Protein AF-E3LNM8-F1 (afdb_monomer_lite)

InterPro domains:
  IPR019430 7TM GPCR, serpentine receptor class x (Srx) [PF10328] (69-218)

Organism: Caenorhabditis remanei (NCBI:txid31234)

Secondary structure (DSSP, 8-state):
-HHHHHHHHHHHHHHHHHHHHHHHHHHHHHH-GGG-SHHHHHHHHHHHHHHHHHHHIIIIIHHHHHTT--HHHHHHHHHHHTTTTSHHHHHTT---EEETTTTEEE--SSHHHHHHIIIIIIIHHHHHHHHHHHHHHHHHHHHHHHHHHHTT---TTHHHHHHHHHHHHHHHHHHHHHHHHHHHHHHIIIIIGGG---HHHHHHHTHHHHHHHHHS--

Foldseek 3Di:
DVVLLVLLVLLLVLLVLLLVVLVVLLVCLVVDPVLPPPVSVVSNVLSVLLNLVSVCSNPPQSVCSNVVPDQVVNQVSVCVSVVVQCVVCVVVVQTFTQDNVLLATDTPPDPVSLVCCCVSHLVVLLVVLVVLLVVLVVVLVVLVVVVVVVVPDDDPVVPVVVVVVVVVNVVSVLSNVLSVLVNQLSCLQSPVLVVDPDSVVSNVSHVVSVSNSSRVSD

Sequence (218 aa):
MEDATIIAFILAVISFLGVVFNWTVVIANRQITTSKHSFGILTANQALGDALYSTIFLFYVCPMIHFVTNTYRLASVVNITSLSLTFVDYYVGCSLNWYSELFLFNFPSTTFCQIVAFYADFCKYLVFILLVIIIDVATVFRVHQLRNRIQSSTTVSDKKAAAQRAREMSFLKQTCVQGGIFTCELITYFILSPMIENAWILFFCTSFAWVSVHSLDG

pLDDT: mean 85.78, std 10.26, range [55.0, 97.75]

Structure (mmCIF, N/CA/C/O backbone):
data_AF-E3LNM8-F1
#
_entry.id   AF-E3LNM8-F1
#
loop_
_atom_site.group_PDB
_atom_site.id
_atom_site.type_symbol
_atom_site.label_atom_id
_atom_site.label_alt_id
_atom_site.label_comp_id
_atom_site.label_asym_id
_atom_site.label_entity_id
_atom_site.label_seq_id
_atom_site.pdbx_PDB_ins_code
_atom_site.Cartn_x
_atom_site.Cartn_y
_atom_site.Cartn_z
_atom_site.occupancy
_atom_site.B_iso_or_equiv
_atom_site.auth_seq_id
_atom_site.auth_comp_id
_atom_site.auth_asym_id
_atom_site.auth_atom_id
_atom_site.pdbx_PDB_model_num
ATOM 1 N N . MET A 1 1 ? 5.302 -10.726 -23.132 1.00 60.94 1 MET A N 1
ATOM 2 C CA . MET A 1 1 ? 3.829 -10.598 -23.285 1.00 60.94 1 MET A CA 1
ATOM 3 C C . MET A 1 1 ? 3.100 -11.567 -22.360 1.00 60.94 1 MET A C 1
ATOM 5 O O . MET A 1 1 ? 2.166 -11.150 -21.687 1.00 60.94 1 MET A O 1
ATOM 9 N N . GLU A 1 2 ? 3.553 -12.822 -22.272 1.00 84.31 2 GLU A N 1
ATOM 10 C CA . GLU A 1 2 ? 3.021 -13.814 -21.327 1.00 84.31 2 GLU A CA 1
ATOM 11 C C . GLU A 1 2 ? 3.209 -13.386 -19.860 1.00 84.31 2 GLU A C 1
ATOM 13 O O . GLU A 1 2 ? 2.217 -13.227 -19.154 1.00 84.31 2 GLU A O 1
ATOM 18 N N . ASP A 1 3 ? 4.432 -13.033 -19.443 1.00 88.50 3 ASP A N 1
ATOM 19 C CA . ASP A 1 3 ? 4.699 -12.606 -18.057 1.00 88.50 3 ASP A CA 1
ATOM 20 C C . ASP A 1 3 ? 3.897 -11.369 -17.639 1.00 88.50 3 ASP A C 1
ATOM 22 O O . ASP A 1 3 ? 3.275 -11.358 -16.582 1.00 88.50 3 ASP A O 1
ATOM 26 N N . ALA A 1 4 ? 3.827 -10.345 -18.498 1.00 87.69 4 ALA A N 1
ATOM 27 C CA . ALA A 1 4 ? 3.029 -9.144 -18.238 1.00 87.69 4 ALA A CA 1
ATOM 28 C C . ALA A 1 4 ? 1.541 -9.468 -18.020 1.00 87.69 4 ALA A C 1
ATOM 30 O O . ALA A 1 4 ? 0.882 -8.838 -17.195 1.00 87.69 4 ALA A O 1
ATOM 31 N N . THR A 1 5 ? 1.017 -10.475 -18.726 1.00 91.31 5 THR A N 1
ATOM 32 C CA . THR A 1 5 ? -0.360 -10.951 -18.550 1.00 91.31 5 THR A CA 1
ATOM 33 C C . THR A 1 5 ? -0.528 -11.671 -17.218 1.00 91.31 5 THR A C 1
ATOM 35 O O . THR A 1 5 ? -1.492 -11.401 -16.505 1.00 91.31 5 THR A O 1
ATOM 38 N N . ILE A 1 6 ? 0.420 -12.534 -16.850 1.00 94.56 6 ILE A N 1
ATOM 39 C CA . ILE A 1 6 ? 0.401 -13.256 -15.572 1.00 94.56 6 ILE A CA 1
ATOM 40 C C . ILE A 1 6 ? 0.488 -12.270 -14.400 1.00 94.56 6 ILE A C 1
ATOM 42 O O . ILE A 1 6 ? -0.310 -12.346 -13.471 1.00 94.56 6 ILE A O 1
ATOM 46 N N . ILE A 1 7 ? 1.402 -11.305 -14.461 1.00 94.44 7 ILE A N 1
ATOM 47 C CA . ILE A 1 7 ? 1.593 -10.279 -13.431 1.00 94.44 7 ILE A CA 1
ATOM 48 C C . ILE A 1 7 ? 0.344 -9.418 -13.280 1.00 94.44 7 ILE A C 1
ATOM 50 O O . ILE A 1 7 ? -0.155 -9.254 -12.168 1.00 94.44 7 ILE A O 1
ATOM 54 N N . ALA A 1 8 ? -0.186 -8.901 -14.392 1.00 93.69 8 ALA A N 1
ATOM 55 C CA . ALA A 1 8 ? -1.412 -8.115 -14.378 1.00 93.69 8 ALA A CA 1
ATOM 56 C C . ALA A 1 8 ? -2.582 -8.916 -13.798 1.00 93.69 8 ALA A C 1
ATOM 58 O O . ALA A 1 8 ? -3.376 -8.366 -13.041 1.00 93.69 8 ALA A O 1
ATOM 59 N N . PHE A 1 9 ? -2.673 -10.211 -14.106 1.00 95.75 9 PHE A N 1
ATOM 60 C CA . PHE A 1 9 ? -3.695 -11.088 -13.549 1.00 95.75 9 PHE A CA 1
ATOM 61 C C . PHE A 1 9 ? -3.523 -11.304 -12.039 1.00 95.75 9 PHE A C 1
ATOM 63 O O . PHE A 1 9 ? -4.492 -11.154 -11.298 1.00 95.75 9 PHE A O 1
ATOM 70 N N . ILE A 1 10 ? -2.308 -11.592 -11.559 1.00 97.25 10 ILE A N 1
ATOM 71 C CA . ILE A 1 10 ? -2.025 -11.756 -10.123 1.00 97.25 10 ILE A CA 1
ATOM 72 C C . ILE A 1 10 ? -2.376 -10.474 -9.362 1.00 97.25 10 ILE A C 1
ATOM 74 O O . ILE A 1 10 ? -3.087 -10.534 -8.358 1.00 97.25 10 ILE A O 1
ATOM 78 N N . LEU A 1 11 ? -1.921 -9.320 -9.861 1.00 96.38 11 LEU A N 1
ATOM 79 C CA . LEU A 1 11 ? -2.229 -8.020 -9.269 1.00 96.38 11 LEU A CA 1
ATOM 80 C C . LEU A 1 11 ? -3.736 -7.726 -9.309 1.00 96.38 11 LEU A C 1
ATOM 82 O O . LEU A 1 11 ? -4.294 -7.271 -8.316 1.00 96.38 11 LEU A O 1
ATOM 86 N N . ALA A 1 12 ? -4.428 -8.068 -10.399 1.00 96.81 12 ALA A N 1
ATOM 87 C CA . ALA A 1 12 ? -5.873 -7.893 -10.496 1.00 96.81 12 ALA A CA 1
ATOM 88 C C . ALA A 1 12 ? -6.631 -8.750 -9.473 1.00 96.81 12 ALA A C 1
ATOM 90 O O . ALA A 1 12 ? -7.591 -8.271 -8.876 1.00 96.81 12 ALA A O 1
ATOM 91 N N . VAL A 1 13 ? -6.200 -9.992 -9.225 1.00 97.75 13 VAL A N 1
ATOM 92 C CA . VAL A 1 13 ? -6.828 -10.862 -8.218 1.00 97.75 13 VAL A CA 1
ATOM 93 C C . VAL A 1 13 ? -6.693 -10.265 -6.819 1.00 97.75 13 VAL A C 1
ATOM 95 O O . VAL A 1 13 ? -7.694 -10.147 -6.112 1.00 97.75 13 VAL A O 1
ATOM 98 N N . ILE A 1 14 ? -5.488 -9.850 -6.419 1.00 97.50 14 ILE A N 1
ATOM 99 C CA . ILE A 1 14 ? -5.285 -9.273 -5.084 1.00 97.50 14 ILE A CA 1
ATOM 100 C C . ILE A 1 14 ? -6.006 -7.926 -4.939 1.00 97.50 14 ILE A C 1
ATOM 102 O O . ILE A 1 14 ? -6.677 -7.700 -3.936 1.00 97.50 14 ILE A O 1
ATOM 106 N N . SER A 1 15 ? -5.993 -7.078 -5.971 1.00 96.88 15 SER A N 1
ATOM 107 C CA . SER A 1 15 ? -6.734 -5.814 -5.962 1.00 96.88 15 SER A CA 1
ATOM 108 C C . SER A 1 15 ? -8.248 -6.018 -5.957 1.00 96.88 15 SER A C 1
ATOM 110 O O . SER A 1 15 ? -8.960 -5.244 -5.326 1.00 96.88 15 SER A O 1
ATOM 112 N N . PHE A 1 16 ? -8.769 -7.069 -6.595 1.00 97.44 16 PHE A N 1
ATOM 113 C CA . PHE A 1 16 ? -10.184 -7.424 -6.495 1.00 97.44 16 PHE A CA 1
ATOM 114 C C . PHE A 1 16 ? -10.577 -7.790 -5.061 1.00 97.44 16 PHE A C 1
ATOM 116 O O . PHE A 1 16 ? -11.597 -7.304 -4.571 1.00 97.44 16 PHE A O 1
ATOM 123 N N . LEU A 1 17 ? -9.753 -8.579 -4.363 1.00 97.00 17 LEU A N 1
ATOM 124 C CA . LEU A 1 17 ? -9.962 -8.845 -2.936 1.00 97.00 17 LEU A CA 1
ATOM 125 C C . LEU A 1 17 ? -9.938 -7.544 -2.126 1.00 97.00 17 LEU A C 1
ATOM 127 O O . LEU A 1 17 ? -10.844 -7.317 -1.327 1.00 97.00 17 LEU A O 1
ATOM 131 N N . GLY A 1 18 ? -8.984 -6.654 -2.412 1.00 96.06 18 GLY A N 1
ATOM 132 C CA . GLY A 1 18 ? -8.902 -5.332 -1.791 1.00 96.06 18 GLY A CA 1
ATOM 133 C C . GLY A 1 18 ? -10.145 -4.474 -2.003 1.00 96.06 18 GLY A C 1
ATOM 134 O O . GLY A 1 18 ? -10.631 -3.858 -1.058 1.00 96.06 18 GLY A O 1
ATOM 135 N N . VAL A 1 19 ? -10.722 -4.478 -3.207 1.00 96.50 19 VAL A N 1
ATOM 136 C CA . VAL A 1 19 ? -12.007 -3.820 -3.488 1.00 96.50 19 VAL A CA 1
ATOM 137 C C . VAL A 1 19 ? -13.110 -4.431 -2.625 1.00 96.50 19 VAL A C 1
ATOM 139 O O . VAL A 1 19 ? -13.845 -3.696 -1.970 1.00 96.50 19 VAL A O 1
ATOM 142 N N . VAL A 1 20 ? -13.230 -5.759 -2.589 1.00 96.56 20 VAL A N 1
ATOM 143 C CA . VAL A 1 20 ? -14.299 -6.441 -1.845 1.00 96.56 20 VAL A CA 1
ATOM 144 C C . VAL A 1 20 ? -14.197 -6.172 -0.343 1.00 96.56 20 VAL A C 1
ATOM 146 O O . VAL A 1 20 ? -15.185 -5.748 0.260 1.00 96.56 20 VAL A O 1
ATOM 149 N N . PHE A 1 21 ? -13.034 -6.390 0.270 1.00 95.50 21 PHE A N 1
ATOM 150 C CA . PHE A 1 21 ? -12.854 -6.258 1.717 1.00 95.50 21 PHE A CA 1
ATOM 151 C C . PHE A 1 21 ? -13.002 -4.806 2.168 1.00 95.50 21 PHE A C 1
ATOM 153 O O . PHE A 1 21 ? -13.872 -4.495 2.987 1.00 95.50 21 PHE A O 1
ATOM 160 N N . ASN A 1 22 ? -12.255 -3.888 1.557 1.00 95.69 22 ASN A N 1
ATOM 161 C CA . ASN A 1 22 ? -12.214 -2.509 2.021 1.00 95.69 22 ASN A CA 1
ATOM 162 C C . ASN A 1 22 ? -13.529 -1.753 1.767 1.00 95.69 22 ASN A C 1
ATOM 164 O O . ASN A 1 22 ? -14.013 -1.041 2.652 1.00 95.69 22 ASN A O 1
ATOM 168 N N . TRP A 1 23 ? -14.198 -1.950 0.619 1.00 96.44 23 TRP A N 1
ATOM 169 C CA . TRP A 1 23 ? -15.530 -1.358 0.425 1.00 96.44 23 TRP A CA 1
ATOM 170 C C . TRP A 1 23 ? -16.567 -1.945 1.382 1.00 96.44 23 TRP A C 1
ATOM 172 O O . TRP A 1 23 ? -17.441 -1.207 1.845 1.00 96.44 23 TRP A O 1
ATOM 182 N N . THR A 1 24 ? -16.466 -3.234 1.723 1.00 95.50 24 THR A N 1
ATOM 183 C CA . THR A 1 24 ? -17.349 -3.848 2.724 1.00 95.50 24 THR A CA 1
ATOM 184 C C . THR A 1 24 ? -17.190 -3.164 4.078 1.00 95.50 24 THR A C 1
ATOM 186 O O . THR A 1 24 ? -18.200 -2.800 4.678 1.00 95.50 24 THR A O 1
ATOM 189 N N . VAL A 1 25 ? -15.961 -2.892 4.530 1.00 93.62 25 VAL A N 1
ATOM 190 C CA . VAL A 1 25 ? -15.699 -2.145 5.775 1.00 93.62 25 VAL A CA 1
ATOM 191 C C . VAL A 1 25 ? -16.302 -0.740 5.724 1.00 93.62 25 VAL A C 1
ATOM 193 O O . VAL A 1 25 ? -17.004 -0.329 6.652 1.00 93.62 25 VAL A O 1
ATOM 196 N N . VAL A 1 26 ? -16.100 -0.010 4.622 1.00 94.75 26 VAL A N 1
ATOM 197 C CA . VAL A 1 26 ? -16.646 1.346 4.438 1.00 94.75 26 VAL A CA 1
ATOM 198 C C . VAL A 1 26 ? -18.178 1.344 4.495 1.00 94.75 26 VAL A C 1
ATOM 200 O O . VAL A 1 26 ? -18.782 2.183 5.172 1.00 94.75 26 VAL A O 1
ATOM 203 N N . ILE A 1 27 ? -18.826 0.404 3.803 1.00 94.75 27 ILE A N 1
ATOM 204 C CA . ILE A 1 27 ? -20.288 0.273 3.775 1.00 94.75 27 ILE A CA 1
ATOM 205 C C . ILE A 1 27 ? -20.811 -0.151 5.150 1.00 94.75 27 ILE A C 1
ATOM 207 O O . ILE A 1 27 ? -21.747 0.468 5.665 1.00 94.75 27 ILE A O 1
ATOM 211 N N . ALA A 1 28 ? -20.184 -1.148 5.776 1.00 93.38 28 ALA A N 1
ATOM 212 C CA . ALA A 1 28 ? -20.553 -1.633 7.099 1.00 93.38 28 ALA A CA 1
ATOM 213 C C . ALA A 1 28 ? -20.464 -0.513 8.141 1.00 93.38 28 ALA A C 1
ATOM 215 O O . ALA A 1 28 ? -21.412 -0.313 8.897 1.00 93.38 28 ALA A O 1
ATOM 216 N N . ASN A 1 29 ? -19.399 0.295 8.132 1.00 92.69 29 ASN A N 1
ATOM 217 C CA . ASN A 1 29 ? -19.269 1.412 9.067 1.00 92.69 29 ASN A CA 1
ATOM 218 C C . ASN A 1 29 ? -20.336 2.506 8.863 1.00 92.69 29 ASN A C 1
ATOM 220 O O . ASN A 1 29 ? -20.742 3.176 9.813 1.00 92.69 29 ASN A O 1
ATOM 224 N N . ARG A 1 30 ? -20.833 2.693 7.631 1.00 91.19 30 ARG A N 1
ATOM 225 C CA . ARG A 1 30 ? -21.946 3.620 7.355 1.00 91.19 30 ARG A CA 1
ATOM 226 C C . ARG A 1 30 ? -23.277 3.099 7.897 1.00 91.19 30 ARG A C 1
ATOM 228 O O . ARG A 1 30 ? -24.080 3.898 8.386 1.00 91.19 30 ARG A O 1
ATOM 235 N N . GLN A 1 31 ? -23.502 1.789 7.806 1.00 92.88 31 GLN A N 1
ATOM 236 C CA . GLN A 1 31 ? -24.751 1.130 8.196 1.00 92.88 31 GLN A CA 1
ATOM 237 C C . GLN A 1 31 ? -24.831 0.844 9.703 1.00 92.88 31 GLN A C 1
ATOM 239 O O . GLN A 1 31 ? -25.901 0.958 10.302 1.00 92.88 31 GLN A O 1
ATOM 244 N N . ILE A 1 32 ? -23.709 0.500 10.336 1.00 89.69 32 ILE A N 1
ATOM 245 C CA . ILE A 1 32 ? -23.653 0.090 11.738 1.00 89.69 32 ILE A CA 1
ATOM 246 C C . ILE A 1 32 ? -23.506 1.331 12.625 1.00 89.69 32 ILE A C 1
ATOM 248 O O . ILE A 1 32 ? -22.479 1.996 12.667 1.00 89.69 32 ILE A O 1
ATOM 252 N N . THR A 1 33 ? -24.539 1.662 13.396 1.00 86.12 33 THR A N 1
ATOM 253 C CA . THR A 1 33 ? -24.513 2.855 14.263 1.00 86.12 33 THR A CA 1
ATOM 254 C C . THR A 1 33 ? -23.502 2.748 15.406 1.00 86.12 33 THR A C 1
ATOM 256 O O . THR A 1 33 ? -22.956 3.762 15.837 1.00 86.12 33 THR A O 1
ATOM 259 N N . THR A 1 34 ? -23.206 1.537 15.883 1.00 82.94 34 THR A N 1
ATOM 260 C CA . THR A 1 34 ? -22.260 1.292 16.985 1.00 82.94 34 THR A CA 1
ATOM 261 C C . THR A 1 34 ? -20.789 1.450 16.585 1.00 82.94 34 THR A C 1
ATOM 263 O O . THR A 1 34 ? -19.941 1.597 17.467 1.00 82.94 34 THR 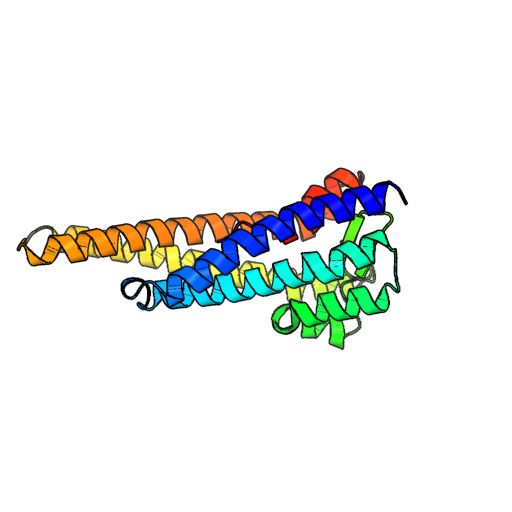A O 1
ATOM 266 N N . SER A 1 35 ? -20.461 1.472 15.289 1.00 81.56 35 SER A N 1
ATOM 267 C CA . SER A 1 35 ? 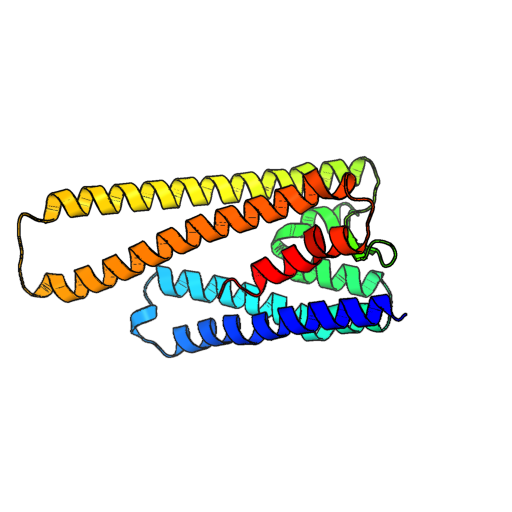-19.091 1.680 14.806 1.00 81.56 35 SER A CA 1
ATOM 268 C C . SER A 1 35 ? -18.720 3.162 14.661 1.00 81.56 35 SER A C 1
ATOM 270 O O . SER A 1 35 ? -17.553 3.481 14.489 1.00 81.56 35 SER A O 1
ATOM 272 N N . LYS A 1 36 ? -19.663 4.098 14.851 1.00 85.94 36 LYS A N 1
ATOM 273 C CA . LYS A 1 36 ? -19.438 5.556 14.728 1.00 85.94 36 LYS A CA 1
ATOM 274 C C . LYS A 1 36 ? -18.672 6.203 15.895 1.00 85.94 36 LYS A C 1
ATOM 276 O O . LYS A 1 36 ? -18.761 7.409 16.106 1.00 85.94 36 LYS A O 1
ATOM 281 N N . HIS A 1 37 ? -17.945 5.413 16.675 1.00 83.44 37 HIS A N 1
ATOM 282 C CA . HIS A 1 37 ? -16.987 5.922 17.654 1.00 83.44 37 HIS A CA 1
ATOM 283 C C . HIS A 1 37 ? -15.659 6.248 16.949 1.00 83.44 37 HIS A C 1
ATOM 285 O O . HIS A 1 37 ? -15.438 5.818 15.818 1.00 83.44 37 HIS A O 1
ATOM 291 N N . SER A 1 38 ? -14.766 6.997 17.603 1.00 84.25 38 SER A N 1
ATOM 292 C CA . SER A 1 38 ? -13.547 7.529 16.969 1.00 84.25 38 SER A CA 1
ATOM 293 C C . SER A 1 38 ? -12.709 6.469 16.249 1.00 84.25 38 SER A C 1
ATOM 295 O O . SER A 1 38 ? -12.225 6.725 15.152 1.00 84.25 38 SER A O 1
ATOM 297 N N . PHE A 1 39 ? -12.582 5.276 16.836 1.00 81.44 39 PHE A N 1
ATOM 298 C CA . PHE A 1 39 ? -11.827 4.182 16.231 1.00 81.44 39 PHE A CA 1
ATOM 299 C C . PHE A 1 39 ? -12.498 3.638 14.959 1.00 81.44 39 PHE A C 1
ATOM 301 O O . PHE A 1 39 ? -11.860 3.603 13.917 1.00 81.44 39 PHE A O 1
ATOM 308 N N . GLY A 1 40 ? -13.792 3.299 14.986 1.00 86.00 40 GLY A N 1
ATOM 309 C CA . GLY A 1 40 ? -14.473 2.817 13.776 1.00 86.00 40 GLY A CA 1
ATOM 310 C C . GLY A 1 40 ? -14.562 3.864 12.654 1.00 86.00 40 GLY A C 1
ATOM 311 O O . GLY A 1 40 ? -14.530 3.508 11.478 1.00 86.00 40 GLY A O 1
ATOM 312 N N . ILE A 1 41 ? -14.577 5.163 12.987 1.00 87.94 41 ILE A N 1
ATOM 313 C CA . ILE A 1 41 ? -14.412 6.241 11.995 1.00 87.94 41 ILE A CA 1
ATOM 314 C C . ILE A 1 41 ? -13.007 6.210 11.379 1.00 87.94 41 ILE A C 1
ATOM 316 O O . ILE A 1 41 ? -12.884 6.307 10.160 1.00 87.94 41 ILE A O 1
ATOM 320 N N . LEU A 1 42 ? -11.964 6.067 12.201 1.00 87.38 42 LEU A N 1
ATOM 321 C CA . LEU A 1 42 ? -10.582 5.975 11.730 1.00 87.38 42 LEU A CA 1
ATOM 322 C C . LEU A 1 42 ? -10.390 4.767 10.802 1.00 87.38 42 LEU A C 1
ATOM 324 O O . LEU A 1 42 ? -9.929 4.948 9.679 1.00 87.38 42 LEU A O 1
ATOM 328 N N . THR A 1 43 ? -10.838 3.577 11.218 1.00 88.69 43 THR A N 1
ATOM 329 C CA . THR A 1 43 ? -10.793 2.350 10.403 1.00 88.69 43 THR A CA 1
ATOM 330 C C . THR A 1 43 ? -11.521 2.526 9.074 1.00 88.69 43 THR A C 1
ATOM 332 O O . THR A 1 43 ? -11.021 2.112 8.036 1.00 88.69 43 THR A O 1
ATOM 335 N N . ALA A 1 44 ? -12.684 3.180 9.063 1.00 91.56 44 ALA A N 1
ATOM 336 C CA . ALA A 1 44 ? -13.415 3.406 7.820 1.00 91.56 44 ALA A CA 1
ATOM 337 C C . ALA A 1 44 ? -12.733 4.409 6.883 1.00 91.56 44 ALA A C 1
ATOM 339 O O . ALA A 1 44 ? -12.861 4.276 5.670 1.00 91.56 44 ALA A O 1
ATOM 340 N N . ASN A 1 45 ? -12.030 5.411 7.418 1.00 90.69 45 ASN A N 1
ATOM 341 C CA . ASN A 1 45 ? -11.245 6.335 6.599 1.00 90.69 45 ASN A CA 1
ATOM 342 C C . ASN A 1 45 ? -10.029 5.637 5.982 1.00 90.69 45 ASN A C 1
ATOM 344 O O . ASN A 1 45 ? -9.735 5.861 4.811 1.0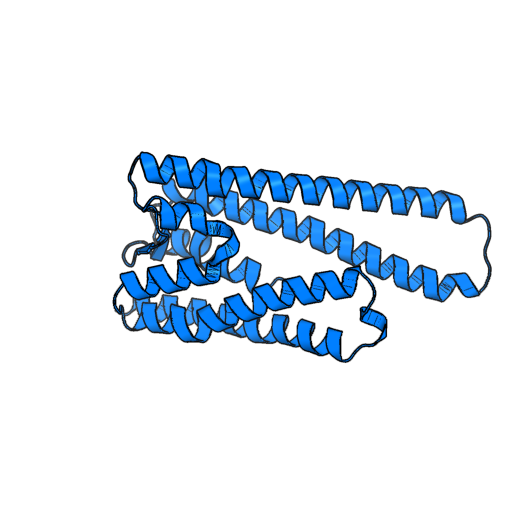0 90.69 45 ASN A O 1
ATOM 348 N N . GLN A 1 46 ? -9.360 4.780 6.753 1.00 89.81 46 GLN A N 1
ATOM 349 C CA . GLN A 1 46 ? -8.257 3.951 6.276 1.00 89.81 46 GLN A CA 1
ATOM 350 C C . GLN A 1 46 ? -8.725 2.994 5.172 1.00 89.81 46 GLN A C 1
ATOM 352 O O . GLN A 1 46 ? -8.266 3.109 4.038 1.00 89.81 46 GLN A O 1
ATOM 357 N N . ALA A 1 47 ? -9.763 2.196 5.445 1.00 93.31 47 ALA A N 1
ATOM 358 C CA . ALA A 1 47 ? -10.368 1.304 4.460 1.00 93.31 47 ALA A CA 1
ATOM 359 C C . ALA A 1 47 ? -10.882 2.054 3.219 1.00 93.31 47 ALA A C 1
ATOM 361 O O . ALA A 1 47 ? -10.851 1.523 2.117 1.00 93.31 47 ALA A O 1
ATOM 362 N N . LEU A 1 48 ? -11.339 3.306 3.338 1.00 93.12 48 LEU A N 1
ATOM 363 C CA . LEU A 1 48 ? -11.694 4.102 2.160 1.00 93.12 48 LEU A CA 1
ATOM 364 C C . LEU A 1 48 ? -10.470 4.396 1.281 1.00 93.12 48 LEU A C 1
ATOM 366 O O . LEU A 1 48 ? -10.575 4.299 0.059 1.00 93.12 48 LEU A O 1
ATOM 370 N N . GLY A 1 49 ? -9.331 4.744 1.882 1.00 90.62 49 GLY A N 1
ATOM 371 C CA . GLY A 1 49 ? -8.071 4.929 1.163 1.00 90.62 49 GLY A CA 1
ATOM 372 C C . GLY A 1 49 ? -7.652 3.659 0.423 1.00 90.62 49 GLY A C 1
ATOM 373 O O . GLY A 1 49 ? -7.438 3.696 -0.789 1.00 90.62 49 GLY A O 1
ATOM 374 N N . ASP A 1 50 ? -7.645 2.528 1.124 1.00 92.44 50 ASP A N 1
ATOM 375 C CA . ASP A 1 50 ? -7.270 1.228 0.561 1.00 92.44 50 ASP A CA 1
ATOM 376 C C . ASP A 1 50 ? -8.264 0.727 -0.500 1.00 92.44 50 ASP A C 1
ATOM 378 O O . ASP A 1 50 ? -7.868 0.149 -1.517 1.00 92.44 50 ASP A O 1
ATOM 382 N N . ALA A 1 51 ? -9.559 1.011 -0.333 1.00 93.81 51 ALA A N 1
ATOM 383 C CA . ALA A 1 51 ? -10.589 0.718 -1.326 1.00 93.81 51 ALA A CA 1
ATOM 384 C C . ALA A 1 51 ? -10.372 1.515 -2.617 1.00 93.81 51 ALA A C 1
ATOM 386 O O . ALA A 1 51 ? -10.477 0.956 -3.713 1.00 93.81 51 ALA A O 1
ATOM 387 N N . LEU A 1 52 ? -10.061 2.811 -2.510 1.00 92.25 52 LEU A N 1
ATOM 388 C CA . LEU A 1 52 ? -9.759 3.659 -3.665 1.00 92.25 52 LEU A CA 1
ATOM 389 C C . LEU A 1 52 ? -8.483 3.188 -4.369 1.00 92.25 52 LEU A C 1
ATOM 391 O O . LEU A 1 52 ? -8.503 3.009 -5.588 1.00 92.25 52 LEU A O 1
ATOM 395 N N . TYR A 1 53 ? -7.421 2.915 -3.608 1.00 91.25 53 TYR A N 1
ATOM 396 C CA . TYR A 1 53 ? -6.167 2.363 -4.121 1.00 91.25 53 TYR A CA 1
ATOM 397 C C . TYR A 1 53 ? -6.404 1.051 -4.885 1.00 91.25 53 TYR A C 1
ATOM 399 O O . TYR A 1 53 ? -6.064 0.946 -6.064 1.00 91.25 53 TYR A O 1
ATOM 407 N N . SER A 1 54 ? -7.085 0.086 -4.260 1.00 93.94 54 SER A N 1
ATOM 408 C CA . SER A 1 54 ? -7.380 -1.226 -4.853 1.00 93.94 54 SER A CA 1
ATOM 409 C C . SER A 1 54 ? -8.264 -1.115 -6.100 1.00 93.94 54 SER A C 1
ATOM 411 O O . SER A 1 54 ? -8.057 -1.825 -7.083 1.00 93.94 54 SER A O 1
ATOM 413 N N . THR A 1 55 ? -9.223 -0.182 -6.105 1.00 94.25 55 THR A N 1
ATOM 414 C CA . THR A 1 55 ? -10.086 0.087 -7.268 1.00 94.25 55 THR A CA 1
ATOM 415 C C . THR A 1 55 ? -9.265 0.614 -8.447 1.00 94.25 55 THR A C 1
ATOM 417 O O . THR A 1 55 ? -9.433 0.152 -9.577 1.00 94.25 55 THR A O 1
ATOM 420 N N . ILE A 1 56 ? -8.346 1.553 -8.202 1.00 91.56 56 ILE A N 1
ATOM 421 C CA . ILE A 1 56 ? -7.473 2.106 -9.244 1.00 91.56 56 ILE A CA 1
ATOM 422 C C . ILE A 1 56 ? -6.515 1.037 -9.769 1.00 91.56 56 ILE A C 1
ATOM 424 O O . ILE A 1 56 ? -6.321 0.925 -10.983 1.00 91.56 56 ILE A O 1
ATOM 428 N N . PHE A 1 57 ? -5.956 0.211 -8.886 1.00 92.25 57 PHE A N 1
ATOM 429 C CA . PHE A 1 57 ? -5.094 -0.881 -9.314 1.00 92.25 57 PHE A CA 1
ATOM 430 C C . PHE A 1 57 ? -5.827 -1.873 -10.218 1.00 92.25 57 PHE A C 1
ATOM 432 O O . PHE A 1 57 ? -5.329 -2.199 -11.298 1.00 92.25 57 PHE A O 1
ATOM 439 N N . LEU A 1 58 ? -7.033 -2.286 -9.825 1.00 94.75 58 LEU A N 1
ATOM 440 C CA . LEU A 1 58 ? -7.837 -3.244 -10.574 1.00 94.75 58 LEU A CA 1
ATOM 441 C C . LEU A 1 58 ? -8.244 -2.718 -11.958 1.00 94.75 58 LEU A C 1
ATOM 443 O O . LEU A 1 58 ? -8.073 -3.415 -12.956 1.00 94.75 58 LEU A O 1
ATOM 447 N N . PHE A 1 59 ? -8.789 -1.501 -12.026 1.00 92.44 59 PHE A N 1
ATOM 448 C CA . PHE A 1 59 ? -9.409 -0.990 -13.254 1.00 92.44 59 PHE A CA 1
ATOM 449 C C . PHE A 1 59 ? -8.479 -0.158 -14.139 1.00 92.44 59 PHE A C 1
ATOM 451 O O . PHE A 1 59 ? -8.822 0.091 -15.294 1.00 92.44 59 PHE A O 1
ATOM 458 N N . TYR A 1 60 ? -7.318 0.271 -13.637 1.00 88.44 60 TYR A N 1
ATOM 459 C CA . TYR A 1 60 ? -6.382 1.093 -14.404 1.00 88.44 60 TYR A CA 1
ATOM 460 C C . TYR A 1 60 ? -4.977 0.494 -14.472 1.00 88.44 60 TYR A C 1
ATOM 462 O O . TYR A 1 60 ? -4.471 0.259 -15.567 1.00 88.44 60 TYR A O 1
ATOM 470 N N . VAL A 1 61 ? -4.342 0.215 -13.331 1.00 89.44 61 VAL A N 1
ATOM 471 C CA . VAL A 1 61 ? -2.932 -0.219 -13.304 1.00 89.44 61 VAL A CA 1
ATOM 472 C C . VAL A 1 61 ? -2.762 -1.593 -13.957 1.00 89.44 61 VAL A C 1
ATOM 474 O O . VAL A 1 61 ? -1.932 -1.734 -14.854 1.00 89.44 61 VAL A O 1
ATOM 477 N N . CYS A 1 62 ? -3.570 -2.588 -13.578 1.00 91.56 62 CYS A N 1
ATOM 478 C CA . CYS A 1 62 ? -3.459 -3.949 -14.115 1.00 91.56 62 CYS A CA 1
ATOM 479 C C . CYS A 1 62 ? -3.712 -4.007 -15.636 1.00 91.56 62 CYS A C 1
ATOM 481 O O . CYS A 1 62 ? -2.872 -4.565 -16.348 1.00 91.56 62 CYS A O 1
ATOM 483 N N . PRO A 1 63 ? -4.778 -3.382 -16.186 1.00 89.88 63 PRO A N 1
ATOM 484 C CA . PRO A 1 63 ? -4.947 -3.274 -17.634 1.00 89.88 63 PRO A CA 1
ATOM 485 C C . PRO A 1 63 ? -3.762 -2.592 -18.326 1.00 89.88 63 PRO A C 1
ATOM 487 O O . PRO A 1 63 ? -3.306 -3.064 -19.362 1.00 89.88 63 PRO A O 1
ATOM 490 N N . MET A 1 64 ? -3.220 -1.512 -17.753 1.00 85.44 64 MET A N 1
ATOM 491 C CA . MET A 1 64 ? -2.091 -0.793 -18.353 1.00 85.44 64 MET A CA 1
ATOM 492 C C . MET A 1 64 ? -0.806 -1.625 -18.389 1.00 85.44 64 MET A C 1
ATOM 494 O O . MET A 1 64 ? -0.085 -1.547 -19.385 1.00 85.44 64 MET A O 1
ATOM 498 N N . ILE A 1 65 ? -0.547 -2.443 -17.359 1.00 87.06 65 ILE A N 1
ATOM 499 C CA . ILE A 1 65 ? 0.550 -3.424 -17.355 1.00 87.06 65 ILE A CA 1
ATOM 500 C C . ILE A 1 65 ? 0.332 -4.467 -18.456 1.00 87.06 65 ILE A C 1
ATOM 502 O O . ILE A 1 65 ? 1.253 -4.735 -19.224 1.00 87.06 65 ILE A O 1
ATOM 506 N N . HIS A 1 66 ? -0.878 -5.026 -18.568 1.00 85.88 66 HIS A N 1
ATOM 507 C CA . HIS A 1 66 ? -1.191 -6.054 -19.566 1.00 85.88 66 HIS A CA 1
ATOM 508 C C . HIS A 1 66 ? -1.024 -5.545 -21.002 1.00 85.88 66 HIS A C 1
ATOM 510 O O . HIS A 1 66 ? -0.373 -6.188 -21.824 1.00 85.88 66 HIS A O 1
ATOM 516 N N . PHE A 1 67 ? -1.572 -4.366 -21.298 1.00 82.69 67 PHE A N 1
ATOM 517 C CA . PHE A 1 67 ? -1.494 -3.758 -22.625 1.00 82.69 67 PHE A CA 1
ATOM 518 C C . PHE A 1 67 ? -0.147 -3.067 -22.900 1.00 82.69 67 PHE A C 1
ATOM 520 O O . PHE A 1 67 ? 0.042 -2.539 -23.994 1.00 82.69 67 PHE A O 1
ATOM 527 N N . VAL A 1 68 ? 0.781 -3.068 -21.926 1.00 67.19 68 VAL A N 1
ATOM 528 C CA . VAL A 1 68 ? 2.095 -2.390 -21.971 1.00 67.19 68 VAL A CA 1
ATOM 529 C C . VAL A 1 68 ? 1.959 -0.976 -22.547 1.00 67.19 68 VAL A C 1
ATOM 531 O O . VAL A 1 68 ? 2.703 -0.524 -23.418 1.00 67.19 68 VAL A O 1
ATOM 534 N N . THR A 1 69 ? 0.918 -0.275 -22.107 1.00 64.56 69 THR A N 1
ATOM 535 C CA . THR A 1 69 ? 0.553 1.018 -22.685 1.00 64.56 69 THR A CA 1
ATOM 536 C C . THR A 1 69 ? 1.345 2.128 -22.014 1.00 64.56 69 THR A C 1
ATOM 538 O O . THR A 1 69 ? 1.533 2.092 -20.803 1.00 64.56 69 THR A O 1
ATOM 541 N N . ASN A 1 70 ? 1.750 3.130 -22.806 1.00 69.44 70 ASN A N 1
ATOM 542 C CA . ASN A 1 70 ? 2.365 4.405 -22.409 1.00 69.44 70 ASN A CA 1
ATOM 543 C C . ASN A 1 70 ? 2.759 4.498 -20.918 1.00 69.44 70 ASN A C 1
ATOM 545 O O . ASN A 1 70 ? 1.975 4.969 -20.088 1.00 69.44 70 ASN A O 1
ATOM 549 N N . THR A 1 71 ? 3.990 4.083 -20.607 1.00 71.19 71 THR A N 1
ATOM 550 C CA . THR A 1 71 ? 4.544 4.024 -19.245 1.00 71.19 71 THR A CA 1
ATOM 551 C C . THR A 1 71 ? 4.431 5.356 -18.504 1.00 71.19 71 THR A C 1
ATOM 553 O O . THR A 1 71 ? 4.232 5.356 -17.294 1.00 71.19 71 THR A O 1
ATOM 556 N N . TYR A 1 72 ? 4.439 6.494 -19.213 1.00 72.25 72 TYR A N 1
ATOM 557 C CA . TYR A 1 72 ? 4.220 7.807 -18.602 1.00 72.25 72 TYR A CA 1
ATOM 558 C C . TYR A 1 72 ? 2.811 7.961 -18.029 1.00 72.25 72 TYR A C 1
ATOM 560 O O . TYR A 1 72 ? 2.661 8.498 -16.941 1.00 72.25 72 TYR A O 1
ATOM 568 N N . ARG A 1 73 ? 1.768 7.462 -18.708 1.00 76.38 73 ARG A N 1
ATOM 569 C CA . ARG A 1 73 ? 0.390 7.501 -18.182 1.00 76.38 73 ARG A CA 1
ATOM 570 C C . ARG A 1 73 ? 0.211 6.588 -16.974 1.00 76.38 73 ARG A C 1
ATOM 572 O O . ARG A 1 73 ? -0.564 6.916 -16.077 1.00 76.38 73 ARG A O 1
ATOM 579 N N . LEU A 1 74 ? 0.896 5.445 -16.969 1.00 76.88 74 LEU A N 1
ATOM 580 C CA . LEU A 1 74 ? 0.917 4.533 -15.829 1.00 76.88 74 LEU A CA 1
ATOM 581 C C . LEU A 1 74 ? 1.614 5.190 -14.636 1.00 76.88 74 LEU A C 1
ATOM 583 O O . LEU A 1 74 ? 1.026 5.271 -13.562 1.00 76.88 74 LEU A O 1
ATOM 587 N N . ALA A 1 75 ? 2.807 5.748 -14.856 1.00 73.81 75 ALA A N 1
ATOM 588 C CA . ALA A 1 75 ? 3.541 6.505 -13.853 1.00 73.81 75 ALA A CA 1
ATOM 589 C C . ALA A 1 75 ? 2.696 7.669 -13.318 1.00 73.81 75 ALA A C 1
ATOM 591 O O . ALA A 1 75 ? 2.530 7.786 -12.109 1.00 73.81 75 ALA A O 1
ATOM 592 N N . SER A 1 76 ? 2.078 8.484 -14.178 1.00 73.44 76 SER A N 1
ATOM 593 C CA . SER A 1 76 ? 1.224 9.589 -13.733 1.00 73.44 76 SER A CA 1
ATOM 594 C C . SER A 1 76 ? 0.090 9.117 -12.827 1.00 73.44 76 SER A C 1
ATOM 596 O O . SER A 1 76 ? -0.099 9.705 -11.771 1.00 73.44 76 SER A O 1
ATOM 598 N N . VAL A 1 77 ? -0.641 8.055 -13.177 1.00 76.75 77 VAL A N 1
ATOM 599 C CA . VAL A 1 77 ? -1.744 7.582 -12.323 1.00 76.75 77 VAL A CA 1
ATOM 600 C C . VAL A 1 77 ? -1.249 6.947 -11.036 1.00 76.75 77 VAL A C 1
ATOM 602 O O . VAL A 1 77 ? -1.836 7.216 -9.994 1.00 76.75 77 VAL A O 1
ATOM 605 N N . VAL A 1 78 ? -0.170 6.167 -11.063 1.00 75.19 78 VAL A N 1
ATOM 606 C CA . VAL A 1 78 ? 0.414 5.598 -9.840 1.00 75.19 78 VAL A CA 1
ATOM 607 C C . VAL A 1 78 ? 0.849 6.717 -8.891 1.00 75.19 78 VAL A C 1
ATOM 609 O O . VAL A 1 78 ? 0.449 6.726 -7.732 1.00 75.19 78 VAL A O 1
ATOM 612 N N . ASN A 1 79 ? 1.567 7.724 -9.391 1.00 71.75 79 ASN A N 1
ATOM 613 C CA . ASN A 1 79 ? 2.036 8.847 -8.576 1.00 71.75 79 ASN A CA 1
ATOM 614 C C . ASN A 1 79 ? 0.881 9.760 -8.116 1.00 71.75 79 ASN A C 1
ATOM 616 O O . ASN A 1 79 ? 0.906 10.255 -6.993 1.00 71.75 79 ASN A O 1
ATOM 620 N N . ILE A 1 80 ? -0.158 9.952 -8.942 1.00 70.56 80 ILE A N 1
ATOM 621 C CA . ILE A 1 80 ? -1.359 10.709 -8.555 1.00 70.56 80 ILE A CA 1
ATOM 622 C C . ILE A 1 80 ? -2.200 9.946 -7.534 1.00 70.56 80 ILE A C 1
ATOM 624 O O . ILE A 1 80 ? -2.786 10.553 -6.653 1.00 70.56 80 ILE A O 1
ATOM 628 N N . THR A 1 81 ? -2.288 8.625 -7.625 1.00 68.44 81 THR A N 1
ATOM 629 C CA . THR A 1 81 ? -3.026 7.818 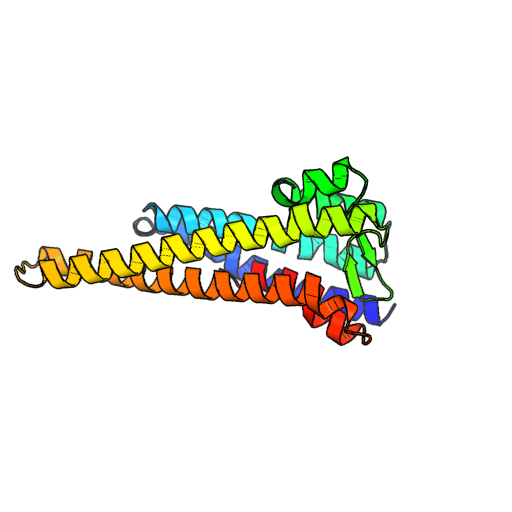-6.642 1.00 68.44 81 THR A CA 1
ATOM 630 C C . THR A 1 81 ? -2.297 7.810 -5.305 1.00 68.44 81 THR A C 1
ATOM 632 O O . THR A 1 81 ? -2.918 7.914 -4.252 1.00 68.44 81 THR A O 1
ATOM 635 N N . SER A 1 82 ? -0.968 7.826 -5.354 1.00 67.00 82 SER A N 1
ATOM 636 C CA . SER A 1 82 ? -0.097 8.030 -4.203 1.00 67.00 82 SER A CA 1
ATOM 637 C C . SER A 1 82 ? -0.013 9.498 -3.740 1.00 67.00 82 SER A C 1
ATOM 639 O O . SER A 1 82 ? 0.906 9.809 -2.993 1.00 67.00 82 SER A O 1
ATOM 641 N N . LEU A 1 83 ? -0.927 10.410 -4.135 1.00 55.00 83 LEU A N 1
ATOM 642 C CA . LEU A 1 83 ? -0.800 11.889 -4.059 1.00 55.00 83 LEU A CA 1
ATOM 643 C C . LEU A 1 83 ? -0.324 12.488 -2.721 1.00 55.00 83 LEU A C 1
ATOM 645 O O . LEU A 1 83 ? 0.175 13.609 -2.708 1.00 55.00 83 LEU A O 1
ATOM 649 N N . SER A 1 84 ? -0.503 11.812 -1.584 1.00 55.66 84 SER A N 1
ATOM 650 C CA . SER A 1 84 ? -0.002 12.289 -0.279 1.00 55.66 84 SER A CA 1
ATOM 651 C C . SER A 1 84 ? 1.425 11.819 0.044 1.00 55.66 84 SER A C 1
ATOM 653 O O . SER A 1 84 ? 2.095 12.389 0.905 1.00 55.66 84 SER A O 1
ATOM 655 N N . LEU A 1 85 ? 1.883 10.770 -0.631 1.00 57.84 85 LEU A N 1
ATOM 656 C CA . LEU A 1 85 ? 3.058 9.978 -0.294 1.00 57.84 85 LEU A CA 1
ATOM 657 C C . LEU A 1 85 ? 4.256 10.328 -1.193 1.00 57.84 85 LEU A C 1
ATOM 659 O O . LEU A 1 85 ? 5.308 10.640 -0.642 1.00 57.84 85 LEU A O 1
ATOM 663 N N . THR A 1 86 ? 4.068 10.419 -2.520 1.00 64.50 86 THR A N 1
ATOM 664 C CA . THR A 1 86 ? 5.167 10.592 -3.504 1.00 64.50 86 THR A CA 1
ATOM 665 C C . THR A 1 86 ? 5.150 11.924 -4.270 1.00 64.50 86 THR A C 1
ATOM 667 O O . THR A 1 86 ? 5.824 12.095 -5.290 1.00 64.50 86 THR A O 1
ATOM 670 N N . PHE A 1 87 ? 4.369 12.910 -3.805 1.00 70.50 87 PHE A N 1
ATOM 671 C CA . PHE A 1 87 ? 4.288 14.230 -4.453 1.00 70.50 87 PHE A CA 1
ATOM 672 C C . PHE A 1 87 ? 5.666 14.895 -4.590 1.00 70.50 87 PHE A C 1
ATOM 674 O O . PHE A 1 87 ? 5.957 15.526 -5.606 1.00 70.50 87 PHE A O 1
ATOM 681 N N . VAL A 1 88 ? 6.519 14.719 -3.576 1.00 76.31 88 VAL A N 1
ATOM 682 C CA . VAL A 1 88 ? 7.899 15.216 -3.580 1.00 76.31 88 VAL A CA 1
ATOM 683 C C . VAL A 1 88 ? 8.691 14.571 -4.715 1.00 76.31 88 VAL A C 1
ATOM 685 O O . VAL A 1 88 ? 9.316 15.296 -5.485 1.00 76.31 88 VAL A O 1
ATOM 688 N N . ASP A 1 89 ? 8.599 13.252 -4.883 1.00 81.81 89 ASP A N 1
ATOM 689 C CA . ASP A 1 89 ? 9.384 12.499 -5.868 1.00 81.81 89 ASP A CA 1
ATOM 690 C C . ASP A 1 89 ? 8.968 12.854 -7.291 1.00 81.81 89 ASP A C 1
ATOM 692 O O . ASP A 1 89 ? 9.814 13.107 -8.149 1.00 81.81 89 ASP A O 1
ATOM 696 N N . TYR A 1 90 ? 7.661 12.975 -7.536 1.00 78.38 90 TYR A N 1
ATOM 697 C CA . TYR A 1 90 ? 7.151 13.446 -8.819 1.00 78.38 90 TYR A CA 1
ATOM 698 C C . TYR A 1 90 ? 7.645 14.864 -9.139 1.00 78.38 90 TYR A C 1
ATOM 700 O O . TYR A 1 90 ? 8.114 15.115 -10.250 1.00 78.38 90 TYR A O 1
ATOM 708 N N . TYR A 1 91 ? 7.594 15.778 -8.164 1.00 81.19 91 TYR A N 1
ATOM 709 C CA . TYR A 1 91 ? 8.010 17.169 -8.350 1.00 81.19 91 TYR A CA 1
ATOM 710 C C . TYR A 1 91 ? 9.510 17.311 -8.643 1.00 81.19 91 TYR A C 1
ATOM 712 O O . TYR A 1 91 ? 9.901 18.152 -9.450 1.00 81.19 91 TYR A O 1
ATOM 720 N N . VAL A 1 92 ? 10.356 16.474 -8.034 1.00 86.44 92 VAL A N 1
ATOM 721 C CA . VAL A 1 92 ? 11.812 16.488 -8.268 1.00 86.44 92 VAL A CA 1
ATOM 722 C C . VAL A 1 92 ? 12.255 15.607 -9.444 1.00 86.44 92 VAL A C 1
ATOM 724 O O . VAL A 1 92 ? 13.452 15.446 -9.670 1.00 86.44 92 VAL A O 1
ATOM 727 N N . GLY A 1 93 ? 11.317 15.049 -10.219 1.00 86.56 93 GLY A N 1
ATOM 728 C CA . GLY A 1 93 ? 11.614 14.242 -11.408 1.00 86.56 93 GLY A CA 1
ATOM 729 C C . GLY A 1 93 ? 12.007 12.786 -11.124 1.00 86.56 93 GLY A C 1
ATOM 730 O O . GLY A 1 93 ? 12.492 12.094 -12.016 1.00 86.56 93 GLY A O 1
ATOM 731 N N . CYS A 1 94 ? 11.772 12.299 -9.909 1.00 89.00 94 CYS A N 1
ATOM 732 C CA . CYS A 1 94 ? 11.987 10.921 -9.475 1.00 89.00 94 CYS A CA 1
ATOM 733 C C . CYS A 1 94 ? 10.662 10.156 -9.422 1.00 89.00 94 CYS A C 1
ATOM 735 O O . CYS A 1 94 ? 10.276 9.626 -8.393 1.00 89.00 94 CYS A O 1
ATOM 737 N N . SER A 1 95 ? 9.923 10.113 -10.530 1.00 85.50 95 SER A N 1
ATOM 738 C CA . SER A 1 95 ? 8.619 9.439 -10.554 1.00 85.50 95 SER A CA 1
ATOM 739 C C . SER A 1 95 ? 8.747 7.926 -10.355 1.00 85.50 95 SER A C 1
ATOM 741 O O . SER A 1 95 ? 9.658 7.298 -10.896 1.00 85.50 95 SER A O 1
ATOM 743 N N . LEU A 1 96 ? 7.788 7.324 -9.650 1.00 85.56 96 LEU A N 1
ATOM 744 C CA . LEU A 1 96 ? 7.676 5.868 -9.569 1.00 85.56 96 LEU A CA 1
ATOM 745 C C . LEU A 1 96 ? 7.218 5.303 -10.926 1.00 85.56 96 LEU A C 1
ATOM 747 O O . LEU A 1 96 ? 6.165 5.693 -11.435 1.00 85.56 96 LEU A O 1
ATOM 751 N N . ASN A 1 97 ? 8.012 4.410 -11.519 1.00 86.00 97 ASN A N 1
ATOM 752 C CA . ASN A 1 97 ? 7.807 3.853 -12.858 1.00 86.00 97 ASN A CA 1
ATOM 753 C C . ASN A 1 97 ? 7.670 2.330 -12.822 1.00 86.00 97 ASN A C 1
ATOM 755 O O . ASN A 1 97 ? 8.278 1.668 -11.988 1.00 86.00 97 ASN A O 1
ATOM 759 N N . TRP A 1 98 ? 6.916 1.775 -13.771 1.00 88.88 98 TRP A N 1
ATOM 760 C CA . TRP A 1 98 ? 6.838 0.330 -13.991 1.00 88.88 98 TRP A CA 1
ATOM 761 C C . TRP A 1 98 ? 8.005 -0.154 -14.860 1.00 88.88 98 TRP A C 1
ATOM 763 O O . TRP A 1 98 ? 8.139 0.281 -16.006 1.00 88.88 98 TRP A O 1
ATOM 773 N N . TYR A 1 99 ? 8.813 -1.076 -14.337 1.00 89.50 99 TYR A N 1
ATOM 774 C CA . TYR A 1 99 ? 9.902 -1.736 -15.056 1.00 89.50 99 TYR A CA 1
ATOM 775 C C . TYR A 1 99 ? 9.487 -3.158 -15.438 1.00 89.50 99 TYR A C 1
ATOM 777 O O . TYR A 1 99 ? 9.514 -4.071 -14.613 1.00 89.50 99 TYR A O 1
ATOM 785 N N . SER A 1 100 ? 9.122 -3.350 -16.709 1.00 88.12 100 SER A N 1
ATOM 786 C CA . SER A 1 100 ? 8.611 -4.626 -17.228 1.00 88.12 100 SER A CA 1
ATOM 787 C C . SER A 1 100 ? 9.609 -5.776 -17.159 1.00 88.12 100 SER A C 1
ATOM 789 O O . SER A 1 100 ? 9.178 -6.908 -17.014 1.00 88.12 100 SER A O 1
ATOM 791 N N . GLU A 1 101 ? 10.911 -5.506 -17.242 1.00 88.56 101 GLU A N 1
ATOM 792 C CA . GLU A 1 101 ? 11.953 -6.551 -17.225 1.00 88.56 101 GLU A CA 1
ATOM 793 C C . GLU A 1 101 ? 12.208 -7.125 -15.827 1.00 88.56 101 GLU A C 1
ATOM 795 O O . GLU A 1 101 ? 12.747 -8.216 -15.675 1.00 88.56 101 GLU A O 1
ATOM 800 N N . LEU A 1 102 ? 11.846 -6.365 -14.796 1.00 90.50 102 LEU A N 1
ATOM 801 C CA . LEU A 1 102 ? 12.124 -6.689 -13.400 1.00 90.50 102 LEU A CA 1
ATOM 802 C C . LEU A 1 102 ? 10.837 -6.905 -12.590 1.00 90.50 102 LEU A C 1
ATOM 804 O O . LEU A 1 102 ? 10.899 -7.198 -11.399 1.00 90.50 102 LEU A O 1
ATOM 808 N N . PHE A 1 103 ? 9.678 -6.742 -13.236 1.00 93.12 103 PHE A N 1
ATOM 809 C CA . PHE A 1 103 ? 8.352 -6.911 -12.646 1.00 93.12 103 PHE A CA 1
ATOM 810 C C . PHE A 1 103 ? 8.142 -6.060 -11.386 1.00 93.12 103 PHE A C 1
ATOM 812 O O . PHE A 1 103 ? 7.502 -6.502 -10.430 1.00 93.12 103 PHE A O 1
ATOM 819 N N . LEU A 1 104 ? 8.675 -4.833 -11.371 1.00 91.75 104 LEU A N 1
ATOM 820 C CA . LEU A 1 104 ? 8.503 -3.930 -10.237 1.00 91.75 104 LEU A CA 1
ATOM 821 C C . LEU A 1 104 ? 8.177 -2.489 -10.608 1.00 91.75 104 LEU A C 1
ATOM 823 O O . LEU A 1 104 ? 8.631 -1.954 -11.622 1.00 91.75 104 LEU A O 1
ATOM 827 N N . PHE A 1 105 ? 7.448 -1.840 -9.707 1.00 89.62 105 PHE A N 1
ATOM 828 C CA . PHE A 1 105 ? 7.460 -0.391 -9.588 1.00 89.62 105 PHE A CA 1
ATOM 829 C C . PHE A 1 105 ? 8.752 0.044 -8.899 1.00 89.62 105 PHE A C 1
ATOM 831 O O . PHE A 1 105 ? 9.088 -0.509 -7.858 1.00 89.62 105 PHE A O 1
ATOM 838 N N . ASN A 1 106 ? 9.489 0.993 -9.480 1.00 89.94 106 ASN A N 1
ATOM 839 C CA . ASN A 1 106 ? 10.696 1.542 -8.864 1.00 89.94 106 ASN A CA 1
ATOM 840 C C . ASN A 1 106 ? 10.969 2.989 -9.293 1.00 89.94 106 ASN A C 1
ATOM 842 O O . ASN A 1 106 ? 10.402 3.504 -10.260 1.00 89.94 106 ASN A O 1
ATOM 846 N N . PHE A 1 107 ? 11.863 3.648 -8.570 1.00 89.69 107 PHE A N 1
ATOM 847 C CA . PHE A 1 107 ? 12.389 4.960 -8.916 1.00 89.69 107 PHE A CA 1
ATOM 848 C C . PHE A 1 107 ? 13.514 4.844 -9.957 1.00 89.69 107 PHE A C 1
ATOM 850 O O . PHE A 1 107 ? 14.109 3.774 -10.115 1.00 89.69 107 PHE A O 1
ATOM 857 N N . PRO A 1 108 ? 13.830 5.917 -10.705 1.00 90.50 108 PRO A N 1
ATOM 858 C CA . PRO A 1 108 ? 15.003 5.942 -11.573 1.00 90.50 108 PRO A CA 1
ATOM 859 C C . PRO A 1 108 ? 16.281 5.610 -10.793 1.00 90.50 108 PRO A C 1
ATOM 861 O O . PRO A 1 108 ? 16.485 6.109 -9.689 1.00 90.50 108 PRO A O 1
ATOM 864 N N . SER A 1 109 ? 17.185 4.825 -11.381 1.00 89.50 109 SER A N 1
ATOM 865 C CA . SER A 1 109 ? 18.423 4.363 -10.729 1.00 89.50 109 SER A CA 1
ATOM 866 C C . SER A 1 109 ? 19.514 5.438 -10.608 1.00 89.50 109 SER A C 1
ATOM 868 O O . SER A 1 109 ? 20.695 5.119 -10.482 1.00 89.50 109 SER A O 1
ATOM 870 N N . THR A 1 110 ? 19.156 6.719 -10.702 1.00 92.94 110 THR A N 1
ATOM 871 C CA . THR A 1 110 ? 20.112 7.814 -10.528 1.00 92.94 110 THR A CA 1
ATOM 872 C C . THR A 1 110 ? 20.448 7.967 -9.048 1.00 92.94 110 THR A C 1
ATOM 874 O O . THR A 1 110 ? 19.594 7.776 -8.183 1.00 92.94 110 THR A O 1
ATOM 877 N N . THR A 1 111 ? 21.682 8.372 -8.738 1.00 93.06 111 THR A N 1
ATOM 878 C CA . THR A 1 111 ? 22.108 8.613 -7.349 1.00 93.06 111 THR A CA 1
ATOM 879 C C . THR A 1 111 ? 21.183 9.599 -6.633 1.00 93.06 111 THR A C 1
ATOM 881 O O . THR A 1 111 ? 20.845 9.394 -5.472 1.00 93.06 111 THR A O 1
ATOM 884 N N . PHE A 1 112 ? 20.722 10.638 -7.336 1.00 93.31 112 PHE A N 1
ATOM 885 C CA . PHE A 1 112 ? 19.772 11.604 -6.789 1.00 93.31 112 PHE A CA 1
ATOM 886 C C . PHE A 1 112 ? 18.441 10.947 -6.400 1.00 93.31 112 PHE A C 1
ATOM 888 O O . PHE A 1 112 ? 18.014 11.088 -5.258 1.00 93.31 112 PHE A O 1
ATOM 895 N N . CYS A 1 113 ? 17.819 10.184 -7.302 1.00 92.12 113 CYS A N 1
ATOM 896 C CA . CYS A 1 113 ? 16.528 9.560 -7.017 1.00 92.12 113 CYS A CA 1
ATOM 897 C C . CYS A 1 113 ? 16.613 8.456 -5.966 1.00 92.12 113 CYS A C 1
ATOM 899 O O . CYS A 1 113 ? 15.673 8.292 -5.200 1.00 92.12 113 CYS A O 1
ATOM 901 N N . GLN A 1 114 ? 17.739 7.752 -5.861 1.00 90.25 114 GLN A N 1
ATOM 902 C CA . GLN A 1 114 ? 17.950 6.787 -4.780 1.00 90.25 114 GLN A CA 1
ATOM 903 C C . GLN A 1 114 ? 18.077 7.462 -3.410 1.00 90.25 114 GLN A C 1
ATOM 905 O O . GLN A 1 114 ? 17.523 6.963 -2.433 1.00 90.25 114 GLN A O 1
ATOM 910 N N . ILE A 1 115 ? 18.757 8.612 -3.329 1.00 90.44 115 ILE A N 1
ATOM 911 C CA . ILE A 1 115 ? 18.813 9.413 -2.097 1.00 90.44 115 ILE A CA 1
ATOM 912 C C . ILE A 1 115 ? 17.409 9.898 -1.733 1.00 90.44 115 ILE A C 1
ATOM 914 O O . ILE A 1 115 ? 16.992 9.749 -0.586 1.00 90.44 115 ILE A O 1
ATOM 918 N N . VAL A 1 116 ? 16.675 10.448 -2.704 1.00 90.56 116 VAL A N 1
ATOM 919 C CA . VAL A 1 116 ? 15.296 10.902 -2.495 1.00 90.56 116 VAL A CA 1
ATOM 920 C C . VAL A 1 116 ? 14.436 9.749 -1.984 1.00 90.56 116 VAL A C 1
ATOM 922 O O . VAL A 1 116 ? 13.909 9.863 -0.886 1.00 90.56 116 VAL A O 1
ATOM 925 N N . ALA A 1 117 ? 14.406 8.611 -2.676 1.00 88.75 117 ALA A N 1
ATOM 926 C CA . ALA A 1 117 ? 13.619 7.446 -2.279 1.00 88.75 117 ALA A CA 1
ATOM 927 C C . ALA A 1 117 ? 13.990 6.923 -0.875 1.00 88.75 117 ALA A C 1
ATOM 929 O O . ALA A 1 117 ? 13.133 6.557 -0.073 1.00 88.75 117 ALA A O 1
ATOM 930 N N . PHE A 1 118 ? 15.277 6.928 -0.518 1.00 89.00 118 PHE A N 1
ATOM 931 C CA . PHE A 1 118 ? 15.705 6.477 0.805 1.00 89.00 118 PHE A CA 1
ATOM 932 C C . PHE A 1 118 ? 15.229 7.405 1.935 1.00 89.00 118 PHE A C 1
ATOM 934 O O . PHE A 1 118 ? 14.807 6.939 2.993 1.00 89.00 118 PHE A O 1
ATOM 941 N N . TYR A 1 119 ? 15.286 8.724 1.746 1.00 88.44 119 TYR A N 1
ATOM 942 C CA . TYR A 1 119 ? 14.918 9.673 2.801 1.00 88.44 119 TYR A CA 1
ATOM 943 C C . TYR A 1 119 ? 13.435 10.057 2.788 1.00 88.44 119 TYR A C 1
ATOM 945 O O . TYR A 1 119 ? 12.813 10.117 3.852 1.00 88.44 119 TYR A O 1
ATOM 953 N N . ALA A 1 120 ? 12.880 10.331 1.609 1.00 85.75 120 ALA A N 1
ATOM 954 C CA . ALA A 1 120 ? 11.510 10.789 1.410 1.00 85.75 120 ALA A CA 1
ATOM 955 C C . ALA A 1 120 ? 10.484 9.656 1.512 1.00 85.75 120 ALA A C 1
ATOM 957 O O . ALA A 1 120 ? 9.364 9.932 1.940 1.00 85.75 120 ALA A O 1
ATOM 958 N N . ASP A 1 121 ? 10.874 8.409 1.227 1.00 86.31 121 ASP A N 1
ATOM 959 C CA . ASP A 1 121 ? 10.004 7.246 1.390 1.00 86.31 121 ASP A CA 1
ATOM 960 C C . ASP A 1 121 ? 10.454 6.374 2.560 1.00 86.31 121 ASP A C 1
ATOM 962 O O . ASP A 1 121 ? 9.812 6.389 3.610 1.00 86.31 121 ASP A O 1
ATOM 966 N N . PHE A 1 122 ? 11.575 5.656 2.438 1.00 89.62 122 PHE A N 1
ATOM 967 C CA . PHE A 1 122 ? 11.947 4.631 3.421 1.00 89.62 122 PHE A CA 1
ATOM 968 C C . PHE A 1 122 ? 12.072 5.180 4.851 1.00 89.62 122 PHE A C 1
ATOM 970 O O . PHE A 1 122 ? 11.349 4.744 5.749 1.00 89.62 122 PHE A O 1
ATOM 977 N N . CYS A 1 123 ? 12.943 6.168 5.076 1.00 89.44 123 CYS A N 1
ATOM 978 C CA . CYS A 1 123 ? 13.150 6.753 6.403 1.00 89.44 123 CYS A CA 1
ATOM 979 C C . CYS A 1 123 ? 11.881 7.421 6.943 1.00 89.44 123 CYS A C 1
ATOM 981 O O . CYS A 1 123 ? 11.539 7.243 8.113 1.00 89.44 123 CYS A O 1
ATOM 983 N N . LYS A 1 124 ? 11.177 8.185 6.098 1.00 88.44 124 LYS A N 1
ATOM 984 C CA . LYS A 1 124 ? 9.935 8.874 6.468 1.00 88.44 124 LYS A CA 1
ATOM 985 C C . LY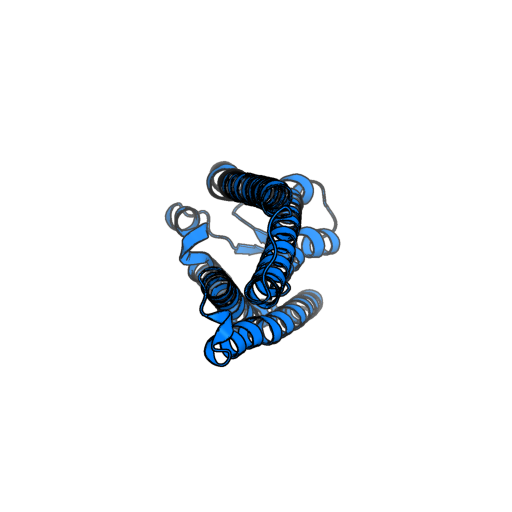S A 1 124 ? 8.886 7.871 6.953 1.00 88.44 124 LYS A C 1
ATOM 987 O O . LYS A 1 124 ? 8.378 8.030 8.064 1.00 88.44 124 LYS A O 1
ATOM 992 N N . TYR A 1 125 ? 8.578 6.839 6.166 1.00 88.12 125 TYR A N 1
ATOM 993 C CA . TYR A 1 125 ? 7.547 5.862 6.523 1.00 88.12 125 TYR A CA 1
ATOM 994 C C . TYR A 1 125 ? 7.949 4.996 7.701 1.00 88.12 125 TYR A C 1
ATOM 996 O O . TYR A 1 125 ? 7.132 4.797 8.598 1.00 88.12 125 TYR A O 1
ATOM 1004 N N . LEU A 1 126 ? 9.209 4.565 7.765 1.00 89.81 126 LEU A N 1
ATOM 1005 C CA . LEU A 1 126 ? 9.710 3.813 8.906 1.00 89.81 126 LEU A CA 1
ATOM 1006 C C . LEU A 1 126 ? 9.548 4.609 10.209 1.00 89.81 126 LEU A C 1
ATOM 1008 O O . LEU A 1 126 ? 9.050 4.072 11.194 1.00 89.81 126 LEU A O 1
ATOM 1012 N N . VAL A 1 127 ? 9.894 5.901 10.218 1.00 91.31 127 VAL A N 1
ATOM 1013 C CA . VAL A 1 127 ? 9.701 6.758 11.398 1.00 91.31 127 VAL A CA 1
ATOM 1014 C C . VAL A 1 127 ? 8.221 6.882 11.760 1.00 91.31 127 VAL A C 1
ATOM 1016 O O . VAL A 1 127 ? 7.879 6.707 12.928 1.00 91.31 127 VAL A O 1
ATOM 1019 N N . PHE A 1 128 ? 7.330 7.141 10.796 1.00 89.56 128 PHE A N 1
ATOM 1020 C CA . PHE A 1 128 ? 5.892 7.234 11.076 1.00 89.56 128 PHE A CA 1
ATOM 1021 C C . PHE A 1 128 ? 5.325 5.932 11.652 1.00 89.56 128 PHE A C 1
ATOM 1023 O O . PHE A 1 128 ? 4.625 5.976 12.662 1.00 89.56 128 PHE A O 1
ATOM 1030 N N . ILE A 1 129 ? 5.663 4.782 11.066 1.00 89.38 129 ILE A N 1
ATOM 1031 C CA . ILE A 1 129 ? 5.200 3.473 11.535 1.00 89.38 129 ILE A CA 1
ATOM 1032 C C . ILE A 1 129 ? 5.725 3.189 12.944 1.00 89.38 129 ILE A C 1
ATOM 1034 O O . ILE A 1 129 ? 4.953 2.801 13.818 1.00 89.38 129 ILE A O 1
ATOM 1038 N N . LEU A 1 130 ? 7.012 3.438 13.206 1.00 88.62 130 LEU A N 1
ATOM 1039 C CA . LEU A 1 130 ? 7.587 3.246 14.538 1.00 88.62 130 LEU A CA 1
ATOM 1040 C C . LEU A 1 130 ? 6.915 4.145 15.583 1.00 88.62 130 LEU A C 1
ATOM 1042 O O . LEU A 1 130 ? 6.632 3.683 16.687 1.00 88.62 130 LEU A O 1
ATOM 1046 N N . LEU A 1 131 ? 6.607 5.402 15.245 1.00 91.12 131 LEU A N 1
ATOM 1047 C CA . LEU A 1 131 ? 5.868 6.301 16.135 1.00 91.12 131 LEU A CA 1
ATOM 1048 C C . LEU A 1 131 ? 4.455 5.782 16.430 1.00 91.12 131 LEU A C 1
ATOM 1050 O O . LEU A 1 131 ? 4.048 5.789 17.591 1.00 91.12 131 LEU A O 1
ATOM 1054 N N . VAL A 1 132 ? 3.730 5.297 15.417 1.00 87.94 132 VAL A N 1
ATOM 1055 C CA . VAL A 1 132 ? 2.395 4.697 15.590 1.00 87.94 132 VAL A CA 1
ATOM 1056 C C . VAL A 1 132 ? 2.470 3.465 16.490 1.00 87.94 132 VAL A C 1
ATOM 1058 O O . VAL A 1 132 ? 1.757 3.407 17.489 1.00 87.94 132 VAL A O 1
ATOM 1061 N N . ILE A 1 133 ? 3.403 2.542 16.233 1.00 87.44 133 ILE A N 1
ATOM 1062 C CA . ILE A 1 133 ? 3.603 1.346 17.066 1.00 87.44 133 ILE A CA 1
ATOM 1063 C C . ILE A 1 133 ? 3.898 1.737 18.520 1.00 87.44 133 ILE A C 1
ATOM 1065 O O . ILE A 1 133 ? 3.336 1.150 19.444 1.00 87.44 133 ILE A O 1
ATOM 1069 N N . ILE A 1 134 ? 4.749 2.742 18.754 1.00 89.81 134 ILE A N 1
ATOM 1070 C CA . ILE A 1 134 ? 5.048 3.233 20.108 1.00 89.81 134 ILE A CA 1
ATOM 1071 C C . ILE A 1 134 ? 3.777 3.759 20.791 1.00 89.81 134 ILE A C 1
ATOM 1073 O O . ILE A 1 134 ? 3.536 3.440 21.959 1.00 89.81 134 ILE A O 1
ATOM 1077 N N . ILE A 1 135 ? 2.962 4.546 20.082 1.00 89.69 135 ILE A N 1
ATOM 1078 C CA . ILE A 1 135 ? 1.706 5.101 20.604 1.00 89.69 135 ILE A CA 1
ATOM 1079 C C . ILE A 1 135 ? 0.709 3.984 20.931 1.00 89.69 135 ILE A C 1
ATOM 1081 O O . ILE A 1 135 ? 0.118 3.995 22.016 1.00 89.69 135 ILE A O 1
ATOM 1085 N N . ASP A 1 136 ? 0.548 3.002 20.050 1.00 87.44 136 ASP A N 1
ATOM 1086 C CA . ASP A 1 136 ? -0.393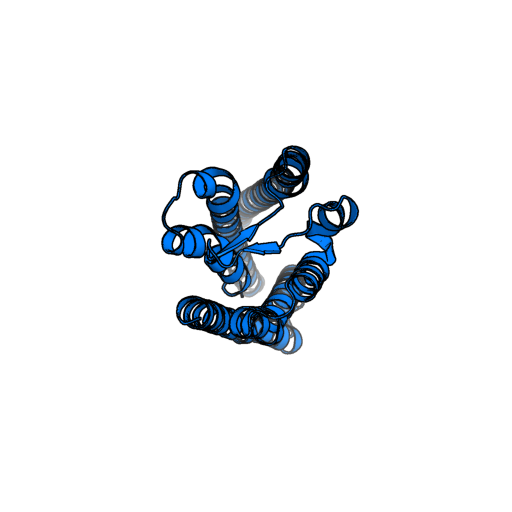 1.898 20.237 1.00 87.44 136 ASP A CA 1
ATOM 1087 C C . ASP A 1 136 ? 0.031 0.993 21.388 1.00 87.44 136 ASP A C 1
ATOM 1089 O O . ASP A 1 136 ? -0.769 0.702 22.279 1.00 87.44 136 ASP A O 1
ATOM 1093 N N . VAL A 1 137 ? 1.313 0.629 21.457 1.00 87.56 137 VAL A N 1
ATOM 1094 C CA . VAL A 1 137 ? 1.873 -0.149 22.567 1.00 87.56 137 VAL A CA 1
ATOM 1095 C C . VAL A 1 137 ? 1.701 0.601 23.891 1.00 87.56 137 VAL A C 1
ATOM 1097 O O . VAL A 1 137 ? 1.224 0.023 24.872 1.00 87.56 137 VAL A O 1
ATOM 1100 N N . ALA A 1 138 ? 2.011 1.901 23.936 1.00 89.75 138 ALA A N 1
ATOM 1101 C CA . ALA A 1 138 ? 1.793 2.722 25.126 1.00 89.75 138 ALA A CA 1
ATOM 1102 C C . ALA A 1 138 ? 0.307 2.782 25.525 1.00 89.75 138 ALA A C 1
ATOM 1104 O O . ALA A 1 138 ? -0.022 2.705 26.715 1.00 89.75 138 ALA A O 1
ATOM 1105 N N . THR A 1 139 ? -0.595 2.870 24.547 1.00 87.81 139 THR A N 1
ATOM 1106 C CA . THR A 1 139 ? -2.048 2.867 24.759 1.00 87.81 139 THR A CA 1
ATOM 1107 C C . THR A 1 139 ? -2.516 1.527 25.327 1.00 87.81 139 THR A C 1
ATOM 1109 O O . THR A 1 139 ? -3.215 1.508 26.342 1.00 87.81 139 THR A O 1
ATOM 1112 N N . VAL A 1 140 ? -2.054 0.405 24.766 1.00 85.50 140 VAL A N 1
ATOM 1113 C CA . VAL A 1 140 ? -2.314 -0.953 25.269 1.00 85.50 140 VAL A CA 1
ATOM 1114 C C . VAL A 1 140 ? -1.872 -1.077 26.727 1.00 85.50 140 VAL A C 1
ATOM 1116 O O . VAL A 1 140 ? -2.670 -1.478 27.580 1.00 85.50 140 VAL A O 1
ATOM 1119 N N . PHE A 1 141 ? -0.639 -0.674 27.049 1.00 86.94 141 PHE A N 1
ATOM 1120 C CA . PHE A 1 141 ? -0.128 -0.725 28.421 1.00 86.94 141 PHE A CA 1
ATOM 1121 C C . PHE A 1 141 ? -0.961 0.124 29.386 1.00 86.94 141 PHE A C 1
ATOM 1123 O O . PHE A 1 141 ? -1.318 -0.353 30.467 1.00 86.94 141 PHE A O 1
ATOM 1130 N N . ARG A 1 142 ? -1.330 1.355 29.006 1.00 87.56 142 ARG A N 1
ATOM 1131 C CA . ARG A 1 142 ? -2.173 2.220 29.848 1.00 87.56 142 ARG A CA 1
ATOM 1132 C C . ARG A 1 142 ? -3.564 1.637 30.077 1.00 87.56 142 ARG A C 1
ATOM 1134 O O . ARG A 1 142 ? -4.048 1.667 31.209 1.00 87.56 142 ARG A O 1
ATOM 1141 N N . VAL A 1 143 ? -4.192 1.065 29.050 1.00 82.88 143 VAL A N 1
ATOM 1142 C CA . VAL A 1 143 ? -5.503 0.408 29.175 1.00 82.88 143 VAL A CA 1
ATOM 1143 C C . VAL A 1 143 ? -5.416 -0.809 30.103 1.00 82.88 143 VAL A C 1
ATOM 1145 O O . VAL A 1 143 ? -6.280 -0.986 30.965 1.00 82.88 143 VAL A O 1
ATOM 1148 N N . HIS A 1 144 ? -4.350 -1.609 30.001 1.00 82.19 144 HIS A N 1
ATOM 1149 C CA . HIS A 1 144 ? -4.106 -2.734 30.907 1.00 82.19 144 HIS A CA 1
ATOM 1150 C C . HIS A 1 144 ? -3.917 -2.289 32.364 1.00 82.19 144 HIS A C 1
ATOM 1152 O O . HIS A 1 144 ? -4.526 -2.866 33.267 1.00 82.19 144 HIS A O 1
ATOM 1158 N N . GLN A 1 145 ? -3.131 -1.239 32.608 1.00 84.31 145 GLN A N 1
ATOM 1159 C CA . GLN A 1 145 ? -2.944 -0.692 33.954 1.00 84.31 145 GLN A CA 1
ATOM 1160 C C . GLN A 1 145 ? -4.252 -0.151 34.542 1.00 84.31 145 GLN A C 1
ATOM 1162 O O . GLN A 1 145 ? -4.561 -0.420 35.704 1.00 84.31 145 GLN A O 1
ATOM 1167 N N . LEU A 1 146 ? -5.044 0.580 33.749 1.00 80.38 146 LEU A N 1
ATOM 1168 C CA . LEU A 1 146 ? -6.335 1.113 34.184 1.00 80.38 146 LEU A CA 1
ATOM 1169 C C . LEU A 1 146 ? -7.320 -0.013 34.531 1.00 80.38 146 LEU A C 1
ATOM 1171 O O . LEU A 1 146 ? -8.023 0.072 35.537 1.00 80.38 146 LEU A O 1
ATOM 1175 N N . ARG A 1 147 ? -7.331 -1.100 33.751 1.00 73.25 147 ARG A N 1
ATOM 1176 C CA . ARG A 1 147 ? -8.143 -2.292 34.031 1.00 73.25 147 ARG A CA 1
ATOM 1177 C C . ARG A 1 147 ? -7.788 -2.921 35.376 1.00 73.25 147 ARG A C 1
ATOM 1179 O O . ARG A 1 147 ? -8.692 -3.164 36.171 1.00 73.25 147 ARG A O 1
ATOM 1186 N N . ASN A 1 148 ? -6.500 -3.133 35.641 1.00 74.81 148 ASN A N 1
ATOM 1187 C CA . ASN A 1 148 ? -6.048 -3.733 36.899 1.00 74.81 148 ASN A CA 1
ATOM 1188 C C . ASN A 1 148 ? -6.415 -2.870 38.122 1.00 74.81 148 ASN A C 1
ATOM 1190 O O . ASN A 1 148 ? -6.590 -3.406 39.210 1.00 74.81 148 ASN A O 1
ATOM 1194 N N . ARG A 1 149 ? -6.573 -1.547 37.951 1.00 74.25 149 ARG A N 1
ATOM 1195 C CA . ARG A 1 149 ? -7.009 -0.626 39.017 1.00 74.25 149 ARG A CA 1
ATOM 1196 C C . ARG A 1 149 ? -8.523 -0.622 39.257 1.00 74.25 149 ARG A C 1
ATOM 1198 O O . ARG A 1 149 ? -8.939 -0.435 40.393 1.00 74.25 149 ARG A O 1
ATOM 1205 N N . ILE A 1 150 ? -9.337 -0.795 38.211 1.00 66.06 150 ILE A N 1
ATOM 1206 C CA . ILE A 1 150 ? -10.812 -0.694 38.279 1.00 66.06 150 ILE A CA 1
ATOM 1207 C C . ILE A 1 150 ? -11.475 -2.013 38.704 1.00 66.06 150 ILE A C 1
ATOM 1209 O O . ILE A 1 150 ? -12.608 -2.010 39.172 1.00 66.06 150 ILE A O 1
ATOM 1213 N N . GLN A 1 151 ? -10.772 -3.145 38.620 1.00 57.66 151 GLN A N 1
ATOM 1214 C CA . GLN A 1 151 ? -11.296 -4.478 38.957 1.00 57.66 151 GLN A CA 1
ATOM 1215 C C . GLN A 1 151 ? -11.724 -4.661 40.440 1.00 57.66 151 GLN A C 1
ATOM 1217 O O . GLN A 1 151 ? -12.112 -5.760 40.825 1.00 57.66 151 GLN A O 1
ATOM 1222 N N . SER A 1 152 ? -11.689 -3.599 41.258 1.00 55.38 152 SER A N 1
ATOM 1223 C CA . SER A 1 152 ? -12.131 -3.534 42.657 1.00 55.38 152 SER A CA 1
ATOM 1224 C C . SER A 1 152 ? -13.555 -2.988 42.878 1.00 55.38 152 SER A C 1
ATOM 1226 O O . SER A 1 152 ? -14.042 -3.054 44.004 1.00 55.38 152 SER A O 1
ATOM 1228 N N . SER A 1 153 ? -14.266 -2.490 41.855 1.00 56.88 153 SER A N 1
ATOM 1229 C CA . SER A 1 153 ? -15.680 -2.087 41.976 1.00 56.88 153 SER A CA 1
ATOM 1230 C C . SER A 1 153 ? -16.487 -2.562 40.764 1.00 56.88 153 SER A C 1
ATOM 1232 O O . SER A 1 153 ? -16.060 -2.386 39.629 1.00 56.88 153 SER A O 1
ATOM 1234 N N . THR A 1 154 ? -17.617 -3.252 40.961 1.00 55.94 154 THR A N 1
ATOM 1235 C CA . THR A 1 154 ? -18.399 -3.803 39.832 1.00 55.94 154 THR A CA 1
ATOM 1236 C C . THR A 1 154 ? -19.893 -3.521 39.967 1.00 55.94 154 THR A C 1
ATOM 1238 O O . THR A 1 154 ? -20.509 -3.883 40.966 1.00 55.94 154 THR A O 1
ATOM 1241 N N . THR A 1 155 ? -20.492 -2.940 38.922 1.00 55.28 155 THR A N 1
ATOM 1242 C CA . THR A 1 155 ? -21.947 -2.840 38.704 1.00 55.28 155 THR A CA 1
ATOM 1243 C C . THR A 1 155 ? -22.319 -3.260 37.271 1.00 55.28 155 THR A C 1
ATOM 1245 O O . THR A 1 155 ? -21.487 -3.344 36.379 1.00 55.28 155 THR A O 1
ATOM 1248 N N . VAL A 1 156 ? -23.593 -3.567 37.007 1.00 55.53 156 VAL A N 1
ATOM 1249 C CA . VAL A 1 156 ? -24.067 -4.197 35.749 1.00 55.53 156 VAL A CA 1
ATOM 1250 C C . VAL A 1 156 ? -23.833 -3.349 34.476 1.00 55.53 156 VAL A C 1
ATOM 1252 O O . VAL A 1 156 ? -23.695 -3.917 33.389 1.00 55.53 156 VAL A O 1
ATOM 1255 N N . SER A 1 157 ? -23.696 -2.020 34.603 1.00 57.06 157 SER A N 1
ATOM 1256 C CA . SER A 1 157 ? -23.294 -1.101 33.513 1.00 57.06 157 SER A CA 1
ATOM 1257 C C . SER A 1 157 ? -21.930 -1.470 32.892 1.00 57.06 157 SER A C 1
ATOM 1259 O O . SER A 1 157 ? -21.671 -1.215 31.712 1.00 57.06 157 SER A O 1
ATOM 1261 N N . ASP A 1 158 ? -21.089 -2.184 33.647 1.00 67.50 158 ASP A N 1
ATOM 1262 C CA . ASP A 1 158 ? -19.725 -2.537 33.263 1.00 67.50 158 ASP A CA 1
ATOM 1263 C C . ASP A 1 158 ? -19.644 -3.597 32.160 1.00 67.50 158 ASP A C 1
ATOM 1265 O O . ASP A 1 158 ? -18.645 -3.647 31.449 1.00 67.50 158 ASP A O 1
ATOM 1269 N N . LYS A 1 159 ? -20.674 -4.429 31.935 1.00 70.38 159 LYS A N 1
ATOM 1270 C CA . LYS A 1 159 ? -20.577 -5.531 30.952 1.00 70.38 159 LYS A CA 1
ATOM 1271 C C . LYS A 1 159 ? -20.516 -5.043 29.500 1.00 70.38 159 LYS A C 1
ATOM 1273 O O . LYS A 1 159 ? -19.694 -5.532 28.726 1.00 70.38 159 LYS A O 1
ATOM 1278 N N . LYS A 1 160 ? -21.353 -4.067 29.120 1.00 71.25 160 LYS A N 1
ATOM 1279 C CA . LYS A 1 160 ? -21.357 -3.496 27.756 1.00 71.25 160 LYS A CA 1
ATOM 1280 C C . LYS A 1 160 ? -20.090 -2.674 27.503 1.00 71.25 160 LYS A C 1
ATOM 1282 O O . LYS A 1 160 ? -19.487 -2.802 26.438 1.00 71.25 160 LYS A O 1
ATOM 1287 N N . ALA A 1 161 ? -19.657 -1.901 28.500 1.00 73.38 161 ALA A N 1
ATOM 1288 C CA . ALA A 1 161 ? -18.408 -1.147 28.460 1.00 73.38 161 ALA A CA 1
ATOM 1289 C C . ALA A 1 161 ? -17.176 -2.070 28.397 1.00 73.38 161 ALA A C 1
ATOM 1291 O O . ALA A 1 161 ? -16.260 -1.820 27.617 1.00 73.38 161 ALA A O 1
ATOM 1292 N N . ALA A 1 162 ? -17.163 -3.173 29.148 1.00 75.62 162 ALA A N 1
ATOM 1293 C CA . ALA A 1 162 ? -16.092 -4.166 29.110 1.00 75.62 162 ALA A CA 1
ATOM 1294 C C . ALA A 1 162 ? -16.017 -4.880 27.754 1.00 75.62 162 ALA A C 1
ATOM 1296 O O . ALA A 1 162 ? -14.926 -5.030 27.209 1.00 75.62 162 ALA A O 1
ATOM 1297 N N . ALA A 1 163 ? -17.161 -5.266 27.177 1.00 76.31 163 ALA A N 1
ATOM 1298 C CA . ALA A 1 163 ? -17.209 -5.868 25.846 1.00 76.31 163 ALA A CA 1
ATOM 1299 C C . ALA A 1 163 ? -16.714 -4.902 24.756 1.00 76.31 163 ALA A C 1
ATOM 1301 O O . ALA A 1 163 ? -16.008 -5.316 23.840 1.00 76.31 163 ALA A O 1
ATOM 1302 N N . GLN A 1 164 ? -17.046 -3.611 24.857 1.00 75.12 164 GLN A N 1
ATOM 1303 C CA . GLN A 1 164 ? -16.536 -2.593 23.940 1.00 75.12 164 GLN A CA 1
ATOM 1304 C C . GLN A 1 164 ? -15.015 -2.418 24.065 1.00 75.12 164 GLN A C 1
ATOM 1306 O O . GLN A 1 164 ? -14.320 -2.503 23.058 1.00 75.12 164 GLN A O 1
ATOM 1311 N N . ARG A 1 165 ? -14.491 -2.287 25.287 1.00 75.75 165 ARG A N 1
ATOM 1312 C CA . ARG A 1 165 ? -13.044 -2.169 25.543 1.00 75.75 165 ARG A CA 1
ATOM 1313 C C . ARG A 1 165 ? -12.256 -3.405 25.106 1.00 75.75 165 ARG A C 1
ATOM 1315 O O . ARG A 1 165 ? -11.125 -3.287 24.649 1.00 75.75 165 ARG A O 1
ATOM 1322 N N . ALA A 1 166 ? -12.836 -4.600 25.242 1.00 81.31 166 ALA A N 1
ATOM 1323 C CA . ALA A 1 166 ? -12.213 -5.832 24.762 1.00 81.31 166 ALA A CA 1
ATOM 1324 C C . ALA A 1 166 ? -12.058 -5.830 23.234 1.00 81.31 166 ALA A C 1
ATOM 1326 O O . ALA A 1 166 ? -11.014 -6.243 22.737 1.00 81.31 166 ALA A O 1
ATOM 1327 N N . ARG A 1 167 ? -13.057 -5.315 22.501 1.00 79.94 167 ARG A N 1
ATOM 1328 C CA . ARG A 1 167 ? -12.952 -5.119 21.048 1.00 79.94 167 ARG A CA 1
ATOM 1329 C C . ARG A 1 167 ? -11.879 -4.091 20.702 1.00 79.94 167 ARG A C 1
ATOM 1331 O O . ARG A 1 167 ? -11.013 -4.400 19.898 1.00 79.94 167 ARG A O 1
ATOM 1338 N N . GLU A 1 168 ? -11.887 -2.930 21.360 1.00 79.06 168 GLU A N 1
ATOM 1339 C CA . GLU A 1 168 ? -10.861 -1.884 21.183 1.00 79.06 168 GLU A CA 1
ATOM 1340 C C . GLU A 1 168 ? -9.438 -2.434 21.412 1.00 79.06 168 GLU A C 1
ATOM 1342 O O . GLU A 1 168 ? -8.529 -2.143 20.644 1.00 79.06 168 GLU A O 1
ATOM 1347 N N . MET A 1 169 ? -9.243 -3.309 22.403 1.00 81.69 169 MET A N 1
ATOM 1348 C CA . MET A 1 169 ? -7.956 -3.973 22.647 1.00 81.69 169 MET A CA 1
ATOM 1349 C C . MET A 1 169 ? -7.545 -4.936 21.523 1.00 81.69 169 MET A C 1
ATOM 1351 O O . MET A 1 169 ? -6.370 -4.991 21.165 1.00 81.69 169 MET A O 1
ATOM 1355 N N . SER A 1 170 ? -8.478 -5.724 20.981 1.00 85.25 170 SER A N 1
ATOM 1356 C CA . SER A 1 170 ? -8.184 -6.600 19.838 1.00 85.25 170 SER A CA 1
ATOM 1357 C C . SER A 1 170 ? -7.761 -5.794 18.614 1.00 85.25 170 SER A C 1
ATOM 1359 O O . SER A 1 170 ? -6.823 -6.185 17.927 1.00 85.25 170 SER A O 1
ATOM 1361 N N . PHE A 1 171 ? -8.393 -4.644 18.395 1.00 80.12 171 PHE A N 1
ATOM 1362 C CA . PHE A 1 171 ? -8.028 -3.738 17.317 1.00 80.12 171 PHE A CA 1
ATOM 1363 C C . PHE A 1 171 ? -6.641 -3.114 17.499 1.00 80.12 171 PHE A C 1
ATOM 1365 O O . PHE A 1 171 ? -5.852 -3.134 16.566 1.00 80.12 171 PHE A O 1
ATOM 1372 N N . LEU A 1 172 ? -6.284 -2.657 18.705 1.00 82.50 172 LEU A N 1
ATOM 1373 C CA . LEU A 1 172 ? -4.925 -2.152 18.964 1.00 82.50 172 LEU A CA 1
ATOM 1374 C C . LEU A 1 172 ? -3.850 -3.207 18.655 1.00 82.50 172 LEU A C 1
ATOM 1376 O O . LEU A 1 172 ? -2.787 -2.892 18.129 1.00 82.50 172 LEU A O 1
ATOM 1380 N N . LYS A 1 173 ? -4.130 -4.484 18.944 1.00 83.62 173 LYS A N 1
ATOM 1381 C CA . LYS A 1 173 ? -3.228 -5.583 18.567 1.00 83.62 173 LYS A CA 1
ATOM 1382 C C . LYS A 1 173 ? -3.133 -5.753 17.052 1.00 83.62 173 LYS A C 1
ATOM 1384 O O . LYS A 1 173 ? -2.037 -6.007 16.563 1.00 83.62 173 LYS A O 1
ATOM 1389 N N . GLN A 1 174 ? -4.249 -5.619 16.332 1.00 85.56 174 GLN A N 1
ATOM 1390 C CA . GLN A 1 174 ? -4.271 -5.657 14.869 1.00 85.56 174 GLN A CA 1
ATOM 1391 C C . GLN A 1 174 ? -3.395 -4.544 14.286 1.00 85.56 174 GLN A C 1
ATOM 1393 O O . GLN A 1 174 ? -2.528 -4.849 13.476 1.00 85.56 174 GLN A O 1
ATOM 1398 N N . THR A 1 175 ? -3.526 -3.303 14.764 1.00 85.25 175 THR A N 1
ATOM 1399 C CA . THR A 1 175 ? -2.718 -2.167 14.285 1.00 85.25 175 THR A CA 1
ATOM 1400 C C . THR A 1 175 ? -1.219 -2.368 14.540 1.00 85.25 175 THR A C 1
ATOM 1402 O O . THR A 1 175 ? -0.405 -2.098 13.659 1.00 85.25 175 THR A O 1
ATOM 1405 N N . CYS A 1 176 ? -0.824 -2.947 15.681 1.00 86.12 176 CYS A N 1
ATOM 1406 C CA . CYS A 1 176 ? 0.579 -3.309 15.924 1.00 86.12 176 CYS A CA 1
ATOM 1407 C C . CYS A 1 176 ? 1.106 -4.362 14.934 1.00 86.12 176 CYS A C 1
ATOM 1409 O O . CYS A 1 176 ? 2.225 -4.239 14.436 1.00 86.12 176 CYS A O 1
ATOM 1411 N N . VAL A 1 177 ? 0.322 -5.414 14.666 1.00 87.75 177 VAL A N 1
ATOM 1412 C CA . VAL A 1 177 ? 0.701 -6.473 13.713 1.00 87.75 177 VAL A CA 1
ATOM 1413 C C . VAL A 1 177 ? 0.800 -5.904 12.303 1.00 87.75 177 VAL A C 1
ATOM 1415 O O . VAL A 1 177 ? 1.788 -6.149 11.614 1.00 87.75 177 VAL A O 1
ATOM 1418 N N . GLN A 1 178 ? -0.179 -5.095 11.911 1.00 89.06 178 GLN A N 1
ATOM 1419 C CA . GLN A 1 178 ? -0.200 -4.385 10.644 1.00 89.06 178 GLN A CA 1
ATOM 1420 C C . GLN A 1 178 ? 1.047 -3.503 10.483 1.00 89.06 178 GLN A C 1
ATOM 1422 O O . GLN A 1 178 ? 1.756 -3.634 9.491 1.00 89.06 178 GLN A O 1
ATOM 1427 N N . GLY A 1 179 ? 1.386 -2.674 11.475 1.00 89.56 179 GLY A N 1
ATOM 1428 C CA . GLY A 1 179 ? 2.599 -1.849 11.439 1.00 89.56 179 GLY A CA 1
ATOM 1429 C C . GLY A 1 179 ? 3.879 -2.676 11.265 1.00 89.56 179 GLY A C 1
ATOM 1430 O O . GLY A 1 179 ? 4.785 -2.283 10.528 1.00 89.56 179 GLY A O 1
ATOM 1431 N N . GLY A 1 180 ? 3.938 -3.861 11.878 1.00 90.38 180 GLY A N 1
ATOM 1432 C CA . GLY A 1 180 ? 5.018 -4.824 11.658 1.00 90.38 180 GLY A CA 1
ATOM 1433 C C . GLY A 1 180 ? 5.088 -5.320 10.211 1.00 90.38 180 GLY A C 1
ATOM 1434 O O . GLY A 1 180 ? 6.166 -5.318 9.622 1.00 90.38 180 GLY A O 1
ATOM 1435 N N . ILE A 1 181 ? 3.948 -5.679 9.617 1.00 92.19 181 ILE A N 1
ATOM 1436 C CA . ILE A 1 181 ? 3.857 -6.123 8.218 1.00 92.19 181 ILE A CA 1
ATOM 1437 C C . ILE A 1 181 ? 4.304 -5.012 7.257 1.00 92.19 181 ILE A C 1
ATOM 1439 O O . ILE A 1 181 ? 5.139 -5.272 6.393 1.00 92.19 181 ILE A O 1
ATOM 1443 N N . PHE A 1 182 ? 3.833 -3.774 7.443 1.00 91.38 182 PHE A N 1
ATOM 1444 C CA . PHE A 1 182 ? 4.284 -2.622 6.649 1.00 91.38 182 PHE A CA 1
ATOM 1445 C C . PHE A 1 182 ? 5.790 -2.365 6.805 1.00 91.38 182 PHE A C 1
ATOM 1447 O O . PHE A 1 182 ? 6.477 -2.058 5.838 1.00 91.38 182 PHE A O 1
ATOM 1454 N N . THR A 1 183 ? 6.344 -2.543 8.008 1.00 92.19 183 THR A N 1
ATOM 1455 C CA . THR A 1 183 ? 7.796 -2.420 8.220 1.00 92.19 183 THR A CA 1
ATOM 1456 C C . THR A 1 183 ? 8.567 -3.503 7.462 1.00 92.19 183 THR A C 1
ATOM 1458 O O . THR A 1 183 ? 9.596 -3.215 6.853 1.00 92.19 183 THR A O 1
ATOM 1461 N N . CYS A 1 184 ? 8.083 -4.748 7.486 1.00 92.62 184 CYS A N 1
ATOM 1462 C CA . CYS A 1 184 ? 8.677 -5.837 6.718 1.00 92.62 184 CYS A CA 1
ATOM 1463 C C . CYS A 1 184 ? 8.639 -5.551 5.215 1.00 92.62 184 CYS A C 1
ATOM 1465 O O . CYS A 1 184 ? 9.655 -5.759 4.560 1.00 92.62 184 CYS A O 1
ATOM 1467 N N . GLU A 1 185 ? 7.520 -5.037 4.703 1.00 92.75 185 GLU A N 1
ATOM 1468 C CA . GLU A 1 185 ? 7.359 -4.645 3.300 1.00 92.75 185 GLU A CA 1
ATOM 1469 C C . GLU A 1 185 ? 8.381 -3.568 2.888 1.00 92.75 185 GLU A C 1
ATOM 1471 O O . GLU A 1 185 ? 9.113 -3.758 1.912 1.00 92.75 185 GLU A O 1
ATOM 1476 N N . LEU A 1 186 ? 8.550 -2.514 3.695 1.00 91.56 186 LEU A N 1
ATOM 1477 C CA . LEU A 1 186 ? 9.552 -1.472 3.446 1.00 91.56 186 LEU A CA 1
ATOM 1478 C C . LEU A 1 186 ? 10.980 -2.029 3.440 1.00 91.56 186 LEU A C 1
ATOM 1480 O O . LEU A 1 186 ? 11.797 -1.648 2.602 1.00 91.56 186 LEU A O 1
ATOM 1484 N N . ILE A 1 187 ? 11.304 -2.938 4.363 1.00 92.25 187 ILE A N 1
ATOM 1485 C CA . ILE A 1 187 ? 12.625 -3.580 4.409 1.00 92.25 187 ILE A CA 1
ATOM 1486 C C . ILE A 1 187 ? 12.827 -4.461 3.172 1.00 92.25 187 ILE A C 1
ATOM 1488 O O . ILE A 1 187 ? 13.888 -4.402 2.547 1.00 92.25 187 ILE A O 1
ATOM 1492 N N . THR A 1 188 ? 11.825 -5.256 2.787 1.00 94.00 188 THR A N 1
ATOM 1493 C CA . THR A 1 188 ? 11.919 -6.091 1.586 1.00 94.00 188 THR A CA 1
ATOM 1494 C C . THR A 1 188 ? 12.094 -5.244 0.331 1.00 94.00 188 THR A C 1
ATOM 1496 O O . THR A 1 188 ? 12.936 -5.574 -0.504 1.00 94.00 188 THR A O 1
ATOM 1499 N N . TYR A 1 189 ? 11.390 -4.115 0.234 1.00 92.50 189 TYR A N 1
ATOM 1500 C CA . TYR A 1 189 ? 11.450 -3.231 -0.922 1.00 92.50 189 TYR A CA 1
ATOM 1501 C C . TYR A 1 189 ? 12.755 -2.432 -0.998 1.00 92.50 189 TYR A C 1
ATOM 1503 O O . TYR A 1 189 ? 13.408 -2.428 -2.036 1.00 92.50 189 TYR A O 1
ATOM 1511 N N . PHE A 1 190 ? 13.171 -1.755 0.073 1.00 91.19 190 PHE A N 1
ATOM 1512 C CA . PHE A 1 190 ? 14.305 -0.823 0.010 1.00 91.19 190 PHE A CA 1
ATOM 1513 C C . PHE A 1 190 ? 15.659 -1.466 0.315 1.00 91.19 190 PHE A C 1
ATOM 1515 O O . PHE A 1 190 ? 16.678 -0.988 -0.179 1.00 91.19 190 PHE A O 1
ATOM 1522 N N . ILE A 1 191 ? 15.690 -2.524 1.131 1.00 91.75 191 ILE A N 1
ATOM 1523 C CA . ILE A 1 191 ? 16.943 -3.119 1.616 1.00 91.75 191 ILE A CA 1
ATOM 1524 C C . ILE A 1 191 ? 17.251 -4.434 0.906 1.00 91.75 191 ILE A C 1
ATOM 1526 O O . ILE A 1 191 ? 18.388 -4.647 0.494 1.00 91.75 191 ILE A O 1
ATOM 1530 N N . LEU A 1 192 ? 16.259 -5.319 0.759 1.00 92.94 192 LEU A N 1
ATOM 1531 C CA . LEU A 1 192 ? 16.493 -6.657 0.201 1.00 92.94 192 LEU A CA 1
ATOM 1532 C C . LEU A 1 192 ? 16.366 -6.709 -1.321 1.00 92.94 192 LEU A C 1
ATOM 1534 O O . LEU A 1 192 ? 17.079 -7.489 -1.946 1.00 92.94 192 LEU A O 1
ATOM 1538 N N . SER A 1 193 ? 15.509 -5.885 -1.928 1.00 93.25 193 SER A N 1
ATOM 1539 C CA . SER A 1 193 ? 15.278 -5.901 -3.380 1.00 93.25 193 SER A CA 1
ATOM 1540 C C . SER A 1 193 ? 16.550 -5.815 -4.244 1.00 93.25 193 SER A C 1
ATOM 1542 O O . SER A 1 193 ? 16.630 -6.578 -5.206 1.00 93.25 193 SER A O 1
ATOM 1544 N N . PRO A 1 194 ? 17.598 -5.025 -3.905 1.00 90.38 194 PRO A N 1
ATOM 1545 C CA . PRO A 1 194 ? 18.820 -4.964 -4.713 1.00 90.38 194 PRO A CA 1
ATOM 1546 C C . PRO A 1 194 ? 19.659 -6.249 -4.658 1.00 90.38 194 PRO A C 1
ATOM 1548 O O . PRO A 1 194 ? 20.565 -6.423 -5.467 1.00 90.38 194 PRO A O 1
ATOM 1551 N N . MET A 1 195 ? 19.390 -7.129 -3.690 1.00 94.06 195 MET A N 1
ATOM 1552 C CA . MET A 1 195 ? 20.084 -8.406 -3.496 1.00 94.06 195 MET A CA 1
ATOM 1553 C C . MET A 1 195 ? 19.386 -9.566 -4.223 1.00 94.06 195 MET A C 1
ATOM 1555 O O . MET A 1 195 ? 19.887 -10.690 -4.207 1.00 94.06 195 MET A O 1
ATOM 1559 N N . ILE A 1 196 ? 18.212 -9.324 -4.815 1.00 94.31 196 ILE A N 1
ATOM 1560 C CA . ILE A 1 196 ? 17.378 -10.346 -5.448 1.00 94.31 196 ILE A CA 1
ATOM 1561 C C . ILE A 1 196 ? 17.536 -10.245 -6.964 1.00 94.31 196 ILE A C 1
ATOM 1563 O O . ILE A 1 196 ? 17.039 -9.320 -7.596 1.00 94.31 196 ILE A O 1
ATOM 1567 N N . GLU A 1 197 ? 18.189 -11.239 -7.561 1.00 93.88 197 GLU A N 1
ATOM 1568 C CA . GLU A 1 197 ? 18.392 -11.291 -9.016 1.00 93.88 197 GLU A CA 1
ATOM 1569 C C . GLU A 1 197 ? 17.177 -11.861 -9.768 1.00 93.88 197 GLU A C 1
ATOM 1571 O O . GLU A 1 197 ? 16.958 -11.566 -10.941 1.00 93.88 197 GLU A O 1
ATOM 1576 N N . ASN A 1 198 ? 16.365 -12.693 -9.107 1.00 95.31 198 ASN A N 1
ATOM 1577 C CA . ASN A 1 198 ? 15.218 -13.337 -9.738 1.00 95.31 198 ASN A CA 1
ATOM 1578 C C . ASN A 1 198 ? 14.003 -12.393 -9.786 1.00 95.31 198 ASN A C 1
ATOM 1580 O O . ASN A 1 198 ? 13.436 -12.066 -8.744 1.00 95.31 198 ASN A O 1
ATOM 1584 N N . ALA A 1 199 ? 13.558 -12.029 -10.993 1.00 94.94 199 ALA A N 1
ATOM 1585 C CA . ALA A 1 199 ? 12.452 -11.089 -11.212 1.00 94.94 199 ALA A CA 1
ATOM 1586 C C . ALA A 1 199 ? 11.119 -11.519 -10.565 1.00 94.94 199 ALA A C 1
ATOM 1588 O O . ALA A 1 199 ? 10.359 -10.673 -10.104 1.00 94.94 199 ALA A O 1
ATOM 1589 N N . TRP A 1 200 ? 10.833 -12.821 -10.468 1.00 96.06 200 TRP A N 1
ATOM 1590 C CA . TRP A 1 200 ? 9.616 -13.305 -9.807 1.00 96.06 200 TRP A CA 1
ATOM 1591 C C . TRP A 1 200 ? 9.689 -13.159 -8.290 1.00 96.06 200 TRP A C 1
ATOM 1593 O O . TRP A 1 200 ? 8.731 -12.704 -7.670 1.00 96.06 200 TRP A O 1
ATOM 1603 N N . ILE A 1 201 ? 10.829 -13.499 -7.683 1.00 95.69 201 ILE A N 1
ATOM 1604 C CA . ILE A 1 201 ? 11.041 -13.266 -6.247 1.00 95.69 201 ILE A CA 1
ATOM 1605 C C . ILE A 1 201 ? 10.976 -11.762 -5.964 1.00 95.69 201 ILE A C 1
ATOM 1607 O O . ILE A 1 201 ? 10.310 -11.341 -5.020 1.00 95.69 201 ILE A O 1
ATOM 1611 N N . LEU A 1 202 ? 11.597 -10.951 -6.823 1.00 95.88 202 LEU A N 1
ATOM 1612 C CA . LEU A 1 202 ? 11.566 -9.498 -6.729 1.00 95.88 202 LEU A CA 1
ATOM 1613 C C . LEU A 1 202 ? 10.128 -8.967 -6.794 1.00 95.88 202 LEU A C 1
ATOM 1615 O O . LEU A 1 202 ? 9.736 -8.197 -5.922 1.00 95.88 202 LEU A O 1
ATOM 1619 N N . PHE A 1 203 ? 9.316 -9.427 -7.750 1.00 96.62 203 PHE A N 1
ATOM 1620 C CA . PHE A 1 203 ? 7.893 -9.094 -7.855 1.00 96.62 203 PHE A CA 1
ATOM 1621 C C . PHE A 1 203 ? 7.121 -9.408 -6.569 1.00 96.62 203 PHE A C 1
ATOM 1623 O O . PHE A 1 203 ? 6.401 -8.544 -6.059 1.00 96.62 203 PHE A O 1
ATOM 1630 N N . PHE A 1 204 ? 7.293 -10.618 -6.022 1.00 96.31 204 PHE A N 1
ATOM 1631 C CA . PHE A 1 204 ? 6.595 -11.044 -4.808 1.00 96.31 204 PHE A CA 1
ATOM 1632 C C . PHE A 1 204 ? 7.024 -10.259 -3.562 1.00 96.31 204 PHE A C 1
ATOM 1634 O O . PHE A 1 204 ? 6.181 -9.957 -2.721 1.00 96.31 204 PHE A O 1
ATOM 1641 N N . CYS A 1 205 ? 8.301 -9.884 -3.465 1.00 95.25 205 CYS A N 1
ATOM 1642 C CA . CYS A 1 205 ? 8.851 -9.099 -2.357 1.00 95.25 205 CYS A CA 1
ATOM 1643 C C . CYS A 1 205 ? 8.656 -7.579 -2.498 1.00 95.25 205 CYS A C 1
ATOM 1645 O O . CYS A 1 205 ? 8.955 -6.853 -1.554 1.00 95.25 205 CYS A O 1
ATOM 1647 N N . THR A 1 206 ? 8.194 -7.092 -3.655 1.00 94.38 206 THR A N 1
ATOM 1648 C CA . THR A 1 206 ? 8.003 -5.658 -3.925 1.00 94.38 206 THR A CA 1
ATOM 1649 C C . THR A 1 206 ? 6.559 -5.368 -4.321 1.00 94.38 206 THR A C 1
ATOM 1651 O O . THR A 1 206 ? 5.711 -5.185 -3.458 1.00 94.38 206 THR A O 1
ATOM 1654 N N . SER A 1 207 ? 6.238 -5.373 -5.614 1.00 94.06 207 SER A N 1
ATOM 1655 C CA . SER A 1 207 ? 4.948 -4.909 -6.138 1.00 94.06 207 SER A CA 1
ATOM 1656 C C . SER A 1 207 ? 3.768 -5.710 -5.607 1.00 94.06 207 SER A C 1
ATOM 1658 O O . SER A 1 207 ? 2.747 -5.131 -5.250 1.00 94.06 207 SER A O 1
ATOM 1660 N N . PHE A 1 208 ? 3.895 -7.036 -5.528 1.00 95.81 208 PHE A N 1
ATOM 1661 C CA . PHE A 1 208 ? 2.839 -7.863 -4.955 1.00 95.81 208 PHE A CA 1
ATOM 1662 C C . PHE A 1 208 ? 2.677 -7.608 -3.457 1.00 95.81 208 PHE A C 1
ATOM 1664 O O . PHE A 1 208 ? 1.546 -7.458 -3.000 1.00 95.81 208 PHE A O 1
ATOM 1671 N N . ALA A 1 209 ? 3.778 -7.550 -2.699 1.00 95.25 209 ALA A N 1
ATOM 1672 C CA . ALA A 1 209 ? 3.740 -7.267 -1.267 1.00 95.25 209 ALA A CA 1
ATOM 1673 C C . ALA A 1 209 ? 3.087 -5.904 -0.999 1.00 95.25 209 ALA A C 1
ATOM 1675 O O . ALA A 1 209 ? 2.140 -5.835 -0.221 1.00 95.25 209 ALA A O 1
ATOM 1676 N N . TRP A 1 210 ? 3.504 -4.866 -1.727 1.00 91.94 210 TRP A N 1
ATOM 1677 C CA . TRP A 1 210 ? 2.954 -3.517 -1.635 1.00 91.94 210 TRP A CA 1
ATOM 1678 C C . TRP A 1 210 ? 1.445 -3.480 -1.908 1.00 91.94 210 TRP A C 1
ATOM 1680 O O . TRP A 1 210 ? 0.669 -2.961 -1.109 1.00 91.94 210 TRP A O 1
ATOM 1690 N N . VAL A 1 211 ? 0.981 -4.106 -2.993 1.00 93.12 211 VAL A N 1
ATOM 1691 C CA . VAL A 1 211 ? -0.461 -4.157 -3.284 1.00 93.12 211 VAL A CA 1
ATOM 1692 C C . VAL A 1 211 ? -1.210 -4.996 -2.243 1.00 93.12 211 VAL A C 1
ATOM 1694 O O . VAL A 1 211 ? -2.339 -4.664 -1.880 1.00 93.12 211 VAL A O 1
ATOM 1697 N N . SER A 1 212 ? -0.593 -6.062 -1.729 1.00 94.81 212 SER A N 1
ATOM 1698 C CA . SER A 1 212 ? -1.201 -6.953 -0.736 1.00 94.81 212 SER A CA 1
ATOM 1699 C C . SER A 1 212 ? -1.408 -6.275 0.613 1.00 94.81 212 SER A C 1
ATOM 1701 O O . SER A 1 212 ? -2.469 -6.466 1.203 1.00 94.81 212 SER A O 1
ATOM 1703 N N . VAL A 1 213 ? -0.452 -5.467 1.090 1.00 92.19 213 VAL A N 1
ATOM 1704 C CA . VAL A 1 213 ? -0.590 -4.776 2.385 1.00 92.19 213 VAL A CA 1
ATOM 1705 C C . VAL A 1 213 ? -1.733 -3.764 2.391 1.00 92.19 213 VAL A C 1
ATOM 1707 O O . VAL A 1 213 ? -2.351 -3.581 3.429 1.00 92.19 213 VAL A O 1
ATOM 1710 N N . HIS A 1 214 ? -2.075 -3.182 1.239 1.00 90.38 214 HIS A N 1
ATOM 1711 C CA . HIS A 1 214 ? -3.255 -2.323 1.083 1.00 90.38 214 HIS A CA 1
ATOM 1712 C C . HIS A 1 214 ? -4.540 -3.120 0.809 1.00 90.38 214 HIS A C 1
ATOM 1714 O O . HIS A 1 214 ? -5.637 -2.735 1.204 1.00 90.38 214 HIS A O 1
ATOM 1720 N N . SER A 1 215 ? -4.438 -4.263 0.130 1.00 92.44 215 SER A N 1
ATOM 1721 C CA . SER A 1 215 ? -5.619 -5.055 -0.237 1.00 92.44 215 SER A CA 1
ATOM 1722 C C . SER A 1 215 ? -6.157 -5.911 0.915 1.00 92.44 215 SER A C 1
ATOM 1724 O O . SER A 1 215 ? -7.343 -6.226 0.936 1.00 92.44 215 SER A O 1
ATOM 1726 N N . LEU A 1 216 ? -5.304 -6.319 1.857 1.00 88.06 216 LEU A N 1
ATOM 1727 C CA . LEU A 1 216 ? -5.642 -7.280 2.918 1.00 88.06 216 LEU A CA 1
ATOM 1728 C C . LEU A 1 216 ? -5.736 -6.649 4.313 1.00 88.06 216 LEU A C 1
ATOM 1730 O O . LEU A 1 216 ? -5.687 -7.364 5.312 1.00 88.06 216 LEU A O 1
ATOM 1734 N N . ASP A 1 217 ? -5.846 -5.325 4.371 1.00 77.38 217 ASP A N 1
ATOM 1735 C CA . ASP A 1 217 ? -5.887 -4.578 5.627 1.00 77.38 217 ASP A CA 1
ATOM 1736 C C . ASP A 1 217 ? -7.288 -4.494 6.266 1.00 77.38 217 ASP A C 1
ATOM 1738 O O . ASP A 1 217 ? -7.420 -4.358 7.487 1.00 77.38 217 ASP A O 1
ATOM 1742 N N . GLY A 1 218 ? -8.327 -4.582 5.424 1.00 60.62 218 GLY A N 1
ATOM 1743 C CA . GLY A 1 218 ? -9.747 -4.451 5.781 1.00 60.62 218 GLY A CA 1
ATOM 1744 C C . GLY A 1 218 ? -10.375 -5.659 6.468 1.00 60.62 218 GLY A C 1
ATOM 1745 O O . GLY A 1 218 ? -9.980 -6.809 6.180 1.00 60.62 218 GLY A O 1
#

Radius of gyration: 20.31 Å; chains: 1; bounding box: 47×31×66 Å